Protein AF-A0A938B9A2-F1 (afdb_monomer)

Radius of gyration: 26.51 Å; Cα contacts (8 Å, |Δi|>4): 257; chains: 1; bounding box: 59×49×62 Å

Structure (mmCIF, N/CA/C/O backbone):
data_AF-A0A938B9A2-F1
#
_entry.id   AF-A0A938B9A2-F1
#
loop_
_atom_site.group_PDB
_atom_site.id
_atom_site.type_symbol
_atom_site.label_atom_id
_atom_site.label_alt_id
_atom_site.label_comp_id
_atom_site.label_asym_id
_atom_site.label_entity_id
_atom_site.label_seq_id
_atom_site.pdbx_PDB_ins_code
_atom_site.Cartn_x
_atom_site.Cartn_y
_atom_site.Cartn_z
_atom_site.occupancy
_atom_site.B_iso_or_equiv
_atom_site.auth_seq_id
_atom_site.auth_comp_id
_atom_site.auth_asym_id
_atom_site.auth_atom_id
_atom_site.pdbx_PDB_model_num
ATOM 1 N N . MET A 1 1 ? -30.102 -33.883 18.659 1.00 43.34 1 MET A N 1
ATOM 2 C CA . MET A 1 1 ? -29.239 -32.690 18.797 1.00 43.34 1 MET A CA 1
ATOM 3 C C . MET A 1 1 ? -29.342 -32.207 20.237 1.00 43.34 1 MET A C 1
ATOM 5 O O . MET A 1 1 ? -30.458 -32.109 20.727 1.00 43.34 1 MET A O 1
ATOM 9 N N . ARG A 1 2 ? -28.218 -32.009 20.939 1.00 40.06 2 ARG A N 1
ATOM 10 C CA . ARG A 1 2 ? -28.198 -31.439 22.299 1.00 40.06 2 ARG A CA 1
ATOM 11 C C . ARG A 1 2 ? -28.197 -29.917 22.163 1.00 40.06 2 ARG A C 1
ATOM 13 O O . ARG A 1 2 ? -27.251 -29.370 21.611 1.00 40.06 2 ARG A O 1
ATOM 20 N N . THR A 1 3 ? -29.246 -29.256 22.633 1.00 48.12 3 THR A N 1
ATOM 21 C CA . THR A 1 3 ? -29.267 -27.803 22.825 1.00 48.12 3 THR A CA 1
ATOM 22 C C . THR A 1 3 ? -28.379 -27.464 24.017 1.00 48.12 3 THR A C 1
ATOM 24 O O . THR A 1 3 ? -28.698 -27.831 25.147 1.00 48.12 3 THR A O 1
ATOM 27 N N . VAL A 1 4 ? -27.244 -26.814 23.762 1.00 62.69 4 VAL A N 1
ATOM 28 C CA . VAL A 1 4 ? -26.439 -26.181 24.811 1.00 62.69 4 VAL A CA 1
ATOM 29 C C . VAL A 1 4 ? -27.129 -24.862 25.139 1.00 62.69 4 VAL A C 1
ATOM 31 O O . VAL A 1 4 ? -27.206 -23.980 24.287 1.00 62.69 4 VAL A O 1
ATOM 34 N N . TYR A 1 5 ? -27.691 -24.756 26.342 1.00 59.94 5 TYR A N 1
ATOM 35 C CA . TYR A 1 5 ? -28.157 -23.479 26.872 1.00 59.94 5 TYR A CA 1
ATOM 36 C C . TYR A 1 5 ? -26.921 -22.664 27.240 1.00 59.94 5 TYR A C 1
ATOM 38 O O . TYR A 1 5 ? -26.253 -22.962 28.226 1.00 59.94 5 TYR A O 1
ATOM 46 N N . ILE A 1 6 ? -26.593 -21.682 26.405 1.00 65.25 6 ILE A N 1
ATOM 47 C CA . ILE A 1 6 ? -25.642 -20.633 26.758 1.00 65.25 6 ILE A CA 1
ATOM 48 C C . ILE A 1 6 ? -26.438 -19.670 27.639 1.00 65.25 6 ILE A C 1
ATOM 50 O O . ILE A 1 6 ? -27.474 -19.160 27.201 1.00 65.25 6 ILE A O 1
ATOM 54 N N . GLU A 1 7 ? -26.025 -19.493 28.895 1.00 62.66 7 GLU A N 1
ATOM 55 C CA . GLU A 1 7 ? -26.585 -18.438 29.743 1.00 62.66 7 GLU A CA 1
ATOM 56 C C . GLU A 1 7 ? -26.504 -17.108 28.980 1.00 62.66 7 GLU A C 1
ATOM 58 O O . GLU A 1 7 ? -25.525 -16.890 28.259 1.00 62.66 7 GLU A O 1
ATOM 63 N N . PRO A 1 8 ? -27.530 -16.240 29.050 1.00 61.41 8 PRO A N 1
ATOM 64 C CA . PRO A 1 8 ? -27.481 -14.962 28.359 1.00 61.41 8 PRO A CA 1
ATOM 65 C C . PRO A 1 8 ? -26.207 -14.237 28.788 1.00 61.41 8 PRO A C 1
ATOM 67 O O . PRO A 1 8 ? -26.033 -13.949 29.972 1.00 61.41 8 PRO A O 1
ATOM 70 N N . LEU A 1 9 ? -25.311 -13.998 27.825 1.00 61.78 9 LEU A N 1
ATOM 71 C CA . LEU A 1 9 ? -24.068 -13.283 28.081 1.00 61.78 9 LEU A CA 1
ATOM 72 C C . LEU A 1 9 ? -24.427 -11.968 28.787 1.00 61.78 9 LEU A C 1
ATOM 74 O O . LEU A 1 9 ? -25.364 -11.295 28.337 1.00 61.78 9 LEU A O 1
ATOM 78 N N . PRO A 1 10 ? -23.743 -11.607 29.885 1.00 66.56 10 PRO A N 1
ATOM 79 C CA . PRO A 1 10 ? -24.001 -10.369 30.603 1.00 66.56 10 PRO A CA 1
ATOM 80 C C . PRO A 1 10 ? -23.510 -9.183 29.763 1.00 66.56 10 PRO A C 1
ATOM 82 O O . PRO A 1 10 ? -22.469 -8.593 30.022 1.00 66.56 10 PRO A O 1
ATOM 85 N N . ILE A 1 11 ? -24.256 -8.844 28.714 1.00 69.81 11 ILE A N 1
ATOM 86 C CA . ILE A 1 11 ? -24.005 -7.672 27.884 1.00 69.81 11 ILE A CA 1
ATOM 87 C C . ILE A 1 11 ? -24.652 -6.491 28.600 1.00 69.81 11 ILE A C 1
ATOM 89 O O . ILE A 1 11 ? -25.883 -6.414 28.704 1.00 69.81 11 ILE A O 1
ATOM 93 N N . ARG A 1 12 ? -23.823 -5.575 29.111 1.00 76.62 12 ARG A N 1
ATOM 94 C CA . ARG A 1 12 ? -24.289 -4.309 29.683 1.00 76.62 12 ARG A CA 1
ATOM 95 C C . ARG A 1 12 ? -25.144 -3.582 28.643 1.00 76.62 12 ARG A C 1
ATOM 97 O O . ARG A 1 12 ? -24.719 -3.374 27.510 1.00 76.62 12 ARG A O 1
ATOM 104 N N . ARG A 1 13 ? -26.367 -3.207 29.025 1.00 81.31 13 ARG A N 1
ATOM 105 C CA . ARG A 1 13 ? -27.224 -2.369 28.181 1.00 81.31 13 ARG A CA 1
ATOM 106 C C . ARG A 1 13 ? -26.853 -0.910 28.394 1.00 81.31 13 ARG A C 1
ATOM 108 O O . ARG A 1 13 ? -26.841 -0.463 29.535 1.00 81.31 13 ARG A O 1
ATOM 115 N N . ILE A 1 14 ? -26.600 -0.207 27.297 1.00 82.75 14 ILE A N 1
ATOM 116 C CA . ILE A 1 14 ? -26.397 1.241 27.294 1.00 82.75 14 ILE A CA 1
ATOM 117 C C . ILE A 1 14 ? -27.735 1.913 27.618 1.00 82.75 14 ILE A C 1
ATOM 119 O O . ILE A 1 14 ? -28.755 1.636 26.976 1.00 82.75 14 ILE A O 1
ATOM 123 N N . ASP A 1 15 ? -27.736 2.782 28.620 1.00 86.62 15 ASP A N 1
ATOM 124 C CA . ASP A 1 15 ? -28.877 3.581 29.034 1.00 86.62 15 ASP A CA 1
ATOM 125 C C . ASP A 1 15 ? -28.833 4.965 28.376 1.00 86.62 15 ASP A C 1
ATOM 127 O O . ASP A 1 15 ? -28.211 5.904 28.865 1.00 86.62 15 ASP A O 1
ATOM 131 N N . PHE A 1 16 ? -29.573 5.127 27.279 1.00 87.19 16 PHE A N 1
ATOM 132 C CA . PHE A 1 16 ? -29.694 6.411 26.579 1.00 87.19 16 PHE A CA 1
ATOM 133 C C . PHE A 1 16 ? -30.436 7.497 27.374 1.00 87.19 16 PHE A C 1
ATOM 135 O O . PHE A 1 16 ? -30.466 8.655 26.946 1.00 87.19 16 PHE A O 1
ATOM 142 N N . THR A 1 17 ? -31.068 7.148 28.501 1.00 92.12 17 THR A N 1
ATOM 143 C CA . THR A 1 17 ? -31.655 8.133 29.419 1.00 92.12 17 THR A CA 1
ATOM 144 C C . THR A 1 17 ? -30.612 8.718 30.370 1.00 92.12 17 THR A C 1
ATOM 146 O O . THR A 1 17 ? -30.800 9.835 30.856 1.00 92.12 17 THR A O 1
ATOM 149 N N . ASN A 1 18 ? -29.483 8.025 30.565 1.00 90.06 18 ASN A N 1
ATOM 150 C CA . ASN A 1 18 ? -28.320 8.558 31.254 1.00 90.06 18 ASN A CA 1
ATOM 151 C C . ASN A 1 18 ? -27.564 9.524 30.317 1.00 90.06 18 ASN A C 1
ATOM 153 O O . ASN A 1 18 ? -27.038 9.101 29.284 1.00 90.06 18 ASN A O 1
ATOM 157 N N . PRO A 1 19 ? -27.466 10.824 30.659 1.00 89.94 19 PRO A N 1
ATOM 158 C CA . PRO A 1 19 ? -26.812 11.808 29.799 1.00 89.94 19 PRO A CA 1
ATOM 159 C C . PRO A 1 19 ? -25.322 11.519 29.569 1.00 89.94 19 PRO A C 1
ATOM 161 O O . PRO A 1 19 ? -24.804 11.885 28.517 1.00 89.94 19 PRO A O 1
ATOM 164 N N . VAL A 1 20 ? -24.641 10.849 30.508 1.00 87.44 20 VAL A N 1
ATOM 165 C CA . VAL A 1 20 ? -23.218 10.495 30.374 1.00 87.44 20 VAL A CA 1
ATOM 166 C C . VAL A 1 20 ? -23.032 9.409 29.317 1.00 87.44 20 VAL A C 1
ATOM 168 O O . VAL A 1 20 ? -22.250 9.587 28.388 1.00 87.44 20 VAL A O 1
ATOM 171 N N . GLU A 1 21 ? -23.793 8.316 29.412 1.00 88.25 21 GLU A N 1
ATOM 172 C CA . GLU A 1 21 ? -23.712 7.210 28.448 1.00 88.25 21 GLU A CA 1
ATOM 173 C C . GLU A 1 21 ? -24.171 7.639 27.055 1.00 88.25 21 GLU A C 1
ATOM 175 O O . GLU A 1 21 ? -23.574 7.251 26.051 1.00 88.25 21 GLU A O 1
ATOM 180 N N . LYS A 1 22 ? -25.188 8.506 26.985 1.00 90.56 22 LYS A N 1
ATOM 181 C CA . LYS A 1 22 ? -25.612 9.107 25.724 1.00 90.56 22 LYS A CA 1
ATOM 182 C C . LYS A 1 22 ? -24.497 9.945 25.087 1.00 90.56 22 LYS A C 1
ATOM 184 O O . LYS A 1 22 ? -24.250 9.792 23.899 1.00 90.56 22 LYS A O 1
ATOM 189 N N . SER A 1 23 ? -23.808 10.787 25.862 1.00 90.19 23 SER A N 1
ATOM 190 C CA . SER A 1 23 ? -22.689 11.594 25.349 1.00 90.19 23 SER A CA 1
ATOM 191 C C . SER A 1 23 ? -21.555 10.718 24.817 1.00 90.19 23 SER A C 1
ATOM 193 O O . SER A 1 23 ? -21.058 10.956 23.722 1.00 90.19 23 SER A O 1
ATOM 195 N N . GLN A 1 24 ? -21.185 9.667 25.554 1.00 88.50 24 GLN A N 1
ATOM 196 C CA . GLN A 1 24 ? -20.157 8.711 25.128 1.00 88.50 24 GLN A CA 1
ATOM 197 C C . GLN A 1 24 ? -20.542 7.996 23.828 1.00 88.50 24 GLN A C 1
ATOM 199 O O . GLN A 1 24 ? -19.710 7.821 22.940 1.00 88.50 24 GLN A O 1
ATOM 204 N N . HIS A 1 25 ? -21.811 7.606 23.696 1.00 90.12 25 HIS A N 1
ATOM 205 C CA . HIS A 1 25 ? -22.327 7.030 22.461 1.00 90.12 25 HIS A CA 1
ATOM 206 C C . HIS A 1 25 ? -22.281 8.028 21.294 1.00 90.12 25 HIS A C 1
ATOM 208 O O . HIS A 1 25 ? -21.858 7.666 20.198 1.00 90.12 25 HIS A O 1
ATOM 214 N N . ASP A 1 26 ? -22.707 9.274 21.508 1.00 91.31 26 ASP A N 1
ATOM 215 C CA . ASP A 1 26 ? -22.711 10.306 20.466 1.00 91.31 26 ASP A CA 1
ATOM 216 C C . ASP A 1 26 ? -21.277 10.619 19.985 1.00 91.31 26 ASP A C 1
ATOM 218 O O . ASP A 1 26 ? -21.046 10.783 18.785 1.00 91.31 26 ASP A O 1
ATOM 222 N N . GLU A 1 27 ? -20.290 10.610 20.888 1.00 92.94 27 GLU A N 1
ATOM 223 C CA . GLU A 1 27 ? -18.863 10.703 20.542 1.00 92.94 27 GLU A CA 1
ATOM 224 C C . GLU A 1 27 ? -18.375 9.504 19.717 1.00 92.94 27 GLU A C 1
ATOM 226 O O . GLU A 1 27 ? -17.683 9.687 18.715 1.00 92.94 27 GLU A O 1
ATOM 231 N N . LEU A 1 28 ? -18.747 8.279 20.105 1.00 93.44 28 LEU A N 1
ATOM 232 C CA . LEU A 1 28 ? -18.420 7.068 19.345 1.00 93.44 28 LEU A CA 1
ATOM 233 C C . LEU A 1 28 ? -19.016 7.107 17.934 1.00 93.44 28 LEU A C 1
ATOM 235 O O . LEU A 1 28 ? -18.330 6.763 16.973 1.00 93.44 28 LEU A O 1
ATOM 239 N N . ALA A 1 29 ? -20.262 7.565 17.792 1.00 93.69 29 ALA A N 1
ATOM 240 C CA . ALA A 1 29 ? -20.903 7.731 16.492 1.00 93.69 29 ALA A CA 1
ATOM 241 C C . ALA A 1 29 ? -20.142 8.739 15.612 1.00 93.69 29 ALA A C 1
ATOM 243 O O . ALA A 1 29 ? -19.879 8.460 14.444 1.00 93.69 29 ALA A O 1
ATOM 244 N N . ALA A 1 30 ? -19.706 9.867 16.184 1.00 95.25 30 ALA A N 1
ATOM 245 C CA . ALA A 1 30 ? -18.906 10.858 15.466 1.00 95.25 30 ALA A CA 1
ATOM 246 C C . ALA A 1 30 ? -17.531 10.314 15.029 1.00 95.25 30 ALA A C 1
ATOM 248 O O . ALA A 1 30 ? -17.065 10.612 13.926 1.00 95.25 30 ALA A O 1
ATOM 249 N N . LEU A 1 31 ? -16.878 9.496 15.862 1.00 94.94 31 LEU A N 1
ATOM 250 C CA . LEU A 1 31 ? -15.619 8.835 15.503 1.00 94.94 31 LEU A CA 1
ATOM 251 C C . LEU A 1 31 ? -15.815 7.778 14.412 1.00 94.94 31 LEU A C 1
ATOM 253 O O . LEU A 1 31 ? -14.993 7.696 13.500 1.00 94.94 31 LEU A O 1
ATOM 257 N N . ALA A 1 32 ? -16.909 7.017 14.456 1.00 93.75 32 ALA A N 1
ATOM 258 C CA . ALA A 1 32 ? -17.253 6.060 13.408 1.00 93.75 32 ALA A CA 1
ATOM 259 C C . ALA A 1 32 ? -17.500 6.761 12.060 1.00 93.75 32 ALA A C 1
ATOM 261 O O . ALA A 1 32 ? -17.004 6.310 11.025 1.00 93.75 32 ALA A O 1
ATOM 262 N N . ASP A 1 33 ? -18.187 7.908 12.066 1.00 95.38 33 ASP A N 1
ATOM 263 C CA . ASP A 1 33 ? -18.363 8.742 10.871 1.00 95.38 33 ASP A CA 1
ATOM 264 C C . ASP A 1 33 ? -17.019 9.266 10.339 1.00 95.38 33 ASP A C 1
ATOM 266 O O . ASP A 1 33 ? -16.766 9.224 9.129 1.00 95.38 33 ASP A O 1
ATOM 270 N N . LYS A 1 34 ? -16.125 9.710 11.235 1.00 94.75 34 LYS A N 1
ATOM 271 C CA . LYS A 1 34 ? -14.762 10.129 10.877 1.00 94.75 34 LYS A CA 1
ATOM 272 C C . LYS A 1 34 ? -13.987 8.983 10.223 1.00 94.75 34 LYS A C 1
ATOM 274 O O . LYS A 1 34 ? -13.437 9.169 9.140 1.00 94.75 34 LYS A O 1
ATOM 279 N N . MET A 1 35 ? -13.975 7.803 10.838 1.00 93.50 35 MET A N 1
ATOM 280 C CA . MET A 1 35 ? -13.310 6.613 10.303 1.00 93.50 35 MET A CA 1
ATOM 281 C C . MET A 1 35 ? -13.863 6.239 8.923 1.00 93.50 35 MET A C 1
ATOM 283 O O . MET A 1 35 ? -13.094 5.982 7.999 1.00 93.50 35 MET A O 1
ATOM 287 N N . LEU A 1 36 ? -15.188 6.273 8.741 1.00 93.56 36 LEU A N 1
ATOM 288 C CA . LEU A 1 36 ? -15.811 6.014 7.445 1.00 93.56 36 LEU A CA 1
ATOM 289 C C . LEU A 1 36 ? -15.357 7.024 6.385 1.00 93.56 36 LEU A C 1
ATOM 291 O O . LEU A 1 36 ? -15.147 6.655 5.229 1.00 93.56 36 LEU A O 1
ATOM 295 N N . HIS A 1 37 ? -15.215 8.296 6.757 1.00 92.75 37 HIS A N 1
ATOM 296 C CA . HIS A 1 37 ? -14.712 9.323 5.854 1.00 92.75 37 HIS A CA 1
ATOM 297 C C . HIS A 1 37 ? -13.238 9.098 5.485 1.00 92.75 37 HIS A C 1
ATOM 299 O O . HIS A 1 37 ? -12.904 9.144 4.301 1.00 92.75 37 HIS A O 1
ATOM 305 N N . LEU A 1 38 ? -12.379 8.790 6.462 1.00 91.94 38 LEU A N 1
ATOM 306 C CA . LEU A 1 38 ? -10.960 8.497 6.232 1.00 91.94 38 LEU A CA 1
ATOM 307 C C . LEU A 1 38 ? -10.769 7.259 5.346 1.00 91.94 38 LEU A C 1
ATOM 309 O O . LEU A 1 38 ? -10.045 7.326 4.357 1.00 91.94 38 LEU A O 1
ATOM 313 N N . ASN A 1 39 ? -11.494 6.172 5.625 1.00 89.19 39 ASN A N 1
ATOM 314 C CA . ASN A 1 39 ? -11.461 4.952 4.813 1.00 89.19 39 ASN A CA 1
ATOM 315 C C . ASN A 1 39 ? -11.932 5.205 3.379 1.00 89.19 39 ASN A C 1
ATOM 317 O O . ASN A 1 39 ? -11.350 4.687 2.430 1.00 89.19 39 ASN A O 1
ATOM 321 N N . LYS A 1 40 ? -12.963 6.038 3.189 1.00 88.88 40 LYS A N 1
ATOM 322 C CA . LYS A 1 40 ? -13.398 6.435 1.842 1.00 88.88 40 LYS A CA 1
ATOM 323 C C . LYS A 1 40 ? -12.322 7.222 1.104 1.00 88.88 40 LYS A C 1
ATOM 325 O O . LYS A 1 40 ? -12.154 6.983 -0.085 1.00 88.88 40 LYS A O 1
ATOM 330 N N . ARG A 1 41 ? -11.621 8.145 1.768 1.00 87.69 41 ARG A N 1
ATOM 331 C CA . ARG A 1 41 ? -10.517 8.898 1.150 1.00 87.69 41 ARG A CA 1
ATOM 332 C C . ARG A 1 41 ? -9.370 7.968 0.763 1.00 87.69 41 ARG A C 1
ATOM 334 O O . ARG A 1 41 ? -8.947 7.983 -0.387 1.00 87.69 41 ARG A O 1
ATOM 341 N N . LEU A 1 42 ? -8.951 7.086 1.673 1.00 86.44 42 LEU A N 1
ATOM 342 C CA . LEU A 1 42 ? -7.897 6.107 1.404 1.00 86.44 42 LEU A CA 1
ATOM 343 C C . LEU A 1 42 ? -8.245 5.217 0.197 1.00 86.44 42 LEU A C 1
ATOM 345 O O . LEU A 1 42 ? -7.485 5.179 -0.769 1.00 86.44 42 LEU A O 1
ATOM 349 N N . HIS A 1 43 ? -9.419 4.577 0.210 1.00 79.19 43 HIS A N 1
ATOM 350 C CA . HIS A 1 43 ? -9.823 3.621 -0.828 1.00 79.19 43 HIS A CA 1
ATOM 351 C C . HIS A 1 43 ? -10.224 4.260 -2.166 1.00 79.19 43 HIS A C 1
ATOM 353 O O . HIS A 1 43 ? -10.005 3.659 -3.217 1.00 79.19 43 HIS A O 1
ATOM 359 N N . ASN A 1 44 ? -10.844 5.445 -2.164 1.00 77.12 44 ASN A N 1
ATOM 360 C CA . ASN A 1 44 ? -11.339 6.055 -3.404 1.00 77.12 44 ASN A CA 1
ATOM 361 C C . ASN A 1 44 ? -10.323 6.991 -4.061 1.00 77.12 44 ASN A C 1
ATOM 363 O O . ASN A 1 44 ? -10.261 7.024 -5.285 1.00 77.12 44 ASN A O 1
ATOM 367 N N . GLU A 1 45 ? -9.574 7.772 -3.280 1.00 69.06 45 GLU A N 1
ATOM 368 C CA . GLU A 1 45 ? -8.729 8.846 -3.822 1.00 69.06 45 GLU A CA 1
ATOM 369 C C . GLU A 1 45 ? -7.288 8.377 -4.014 1.00 69.06 45 GLU A C 1
ATOM 371 O O . GLU A 1 45 ? -6.680 8.671 -5.039 1.00 69.06 45 GLU A O 1
ATOM 376 N N . LEU A 1 46 ? -6.746 7.610 -3.064 1.00 65.06 46 LEU A N 1
ATOM 377 C CA . LEU A 1 46 ? -5.315 7.313 -3.054 1.00 65.06 46 LEU A CA 1
ATOM 378 C C . LEU A 1 46 ? -4.993 5.884 -3.490 1.00 65.06 46 LEU A C 1
ATOM 380 O O . LEU A 1 46 ? -4.058 5.687 -4.264 1.00 65.06 46 LEU A O 1
ATOM 384 N N . GLU A 1 47 ? -5.730 4.868 -3.037 1.00 66.56 47 GLU A N 1
ATOM 385 C CA . GLU A 1 47 ? -5.464 3.477 -3.439 1.00 66.56 47 GLU A CA 1
ATOM 386 C C . GLU A 1 47 ? -5.689 3.226 -4.930 1.00 66.56 47 GLU A C 1
ATOM 388 O O . GLU A 1 47 ? -5.012 2.380 -5.512 1.00 66.56 47 GLU A O 1
ATOM 393 N N . GLN A 1 48 ? -6.593 3.977 -5.565 1.00 66.06 48 GLN A N 1
ATOM 394 C CA . GLN A 1 48 ? -6.836 3.829 -7.000 1.00 66.06 48 GLN A CA 1
ATOM 395 C C . GLN A 1 48 ? -5.734 4.443 -7.852 1.00 66.06 48 GLN A C 1
ATOM 397 O O . GLN A 1 48 ? -5.546 3.996 -8.982 1.00 66.06 48 GLN A O 1
ATOM 402 N N . MET A 1 49 ? -5.021 5.439 -7.318 1.00 74.88 49 MET A N 1
ATOM 403 C CA . MET A 1 49 ? -3.984 6.146 -8.048 1.00 74.88 49 MET A CA 1
ATOM 404 C C . MET A 1 49 ? -2.705 5.309 -8.052 1.00 74.88 49 MET A C 1
ATOM 406 O O . MET A 1 49 ? -2.062 5.101 -7.017 1.00 74.88 49 MET A O 1
ATOM 410 N N . THR A 1 50 ? -2.358 4.786 -9.226 1.00 86.56 50 THR A N 1
ATOM 411 C CA . THR A 1 50 ? -1.159 3.968 -9.440 1.00 86.56 50 THR A CA 1
ATOM 412 C C . THR A 1 50 ? -0.029 4.806 -10.021 1.00 86.56 50 THR A C 1
ATOM 414 O O . THR A 1 50 ? -0.261 5.787 -10.731 1.00 86.56 50 THR A O 1
ATOM 417 N N . PHE A 1 51 ? 1.215 4.387 -9.785 1.00 89.94 51 PHE A N 1
ATOM 418 C CA . PHE A 1 51 ? 2.377 5.037 -10.389 1.00 89.94 51 PHE A CA 1
ATOM 419 C C . PHE A 1 51 ? 2.272 5.100 -11.924 1.00 89.94 51 PHE A C 1
ATOM 421 O O . PHE A 1 51 ? 2.661 6.090 -12.543 1.00 89.94 51 PHE A O 1
ATOM 428 N N . LEU A 1 52 ? 1.681 4.070 -12.540 1.00 88.81 52 LEU A N 1
ATOM 429 C CA . LEU A 1 52 ? 1.441 4.013 -13.982 1.00 88.81 52 LEU A CA 1
ATOM 430 C C . LEU A 1 52 ? 0.466 5.091 -14.458 1.00 88.81 52 LEU A C 1
ATOM 432 O O . LEU A 1 52 ? 0.761 5.763 -15.441 1.00 88.81 52 LEU A O 1
ATOM 436 N N . GLN A 1 53 ? -0.637 5.311 -13.738 1.00 89.69 53 GLN A N 1
ATOM 437 C CA . GLN A 1 53 ? -1.591 6.373 -14.067 1.00 89.69 53 GLN A CA 1
ATOM 438 C C . GLN A 1 53 ? -0.955 7.762 -13.976 1.00 89.69 53 GLN A C 1
ATOM 440 O O . GLN A 1 53 ? -1.190 8.590 -14.849 1.00 89.69 53 GLN A O 1
ATOM 445 N N . ILE A 1 54 ? -0.095 8.007 -12.980 1.00 91.69 54 ILE A N 1
ATOM 446 C CA . ILE A 1 54 ? 0.656 9.272 -12.887 1.00 91.69 54 ILE A CA 1
ATOM 447 C C . ILE A 1 54 ? 1.542 9.459 -14.118 1.00 91.69 54 ILE A C 1
ATOM 449 O O . ILE A 1 54 ? 1.595 10.548 -14.689 1.00 91.69 54 ILE A O 1
ATOM 453 N N . CYS A 1 55 ? 2.227 8.397 -14.547 1.00 92.94 55 CYS A N 1
ATOM 454 C CA . CYS A 1 55 ? 3.022 8.439 -15.768 1.00 92.94 55 CYS A CA 1
ATOM 455 C C . CYS A 1 55 ? 2.145 8.715 -16.999 1.00 92.94 55 CYS A C 1
ATOM 457 O O . CYS A 1 55 ? 2.534 9.520 -17.840 1.00 92.94 55 CYS A O 1
ATOM 459 N N . ASP A 1 56 ? 0.969 8.087 -17.088 1.00 92.44 56 ASP A N 1
ATOM 460 C CA . ASP A 1 56 ? 0.017 8.255 -18.192 1.00 92.44 56 ASP A CA 1
ATOM 461 C C . ASP A 1 56 ? -0.570 9.660 -18.293 1.00 92.44 56 ASP A C 1
ATOM 463 O O . ASP A 1 56 ? -0.764 10.164 -19.400 1.00 92.44 56 ASP A O 1
ATOM 467 N N . GLU A 1 57 ? -0.824 10.309 -17.158 1.00 93.12 57 GLU A N 1
ATOM 468 C CA . GLU A 1 57 ? -1.267 11.703 -17.117 1.00 93.12 57 GLU A CA 1
ATOM 469 C C . GLU A 1 57 ? -0.213 12.670 -17.664 1.00 93.12 57 GLU A C 1
ATOM 471 O O . GLU A 1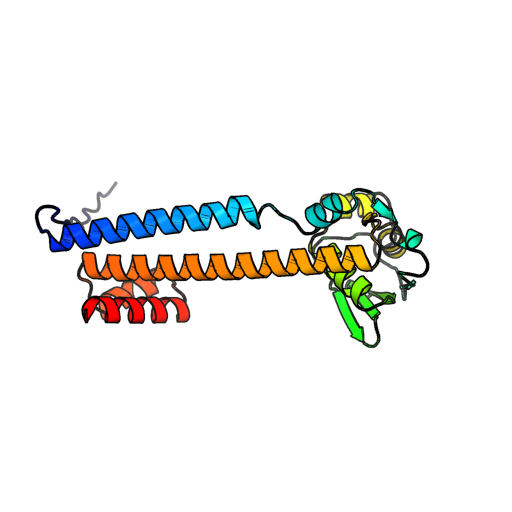 57 ? -0.567 13.699 -18.242 1.00 93.12 57 GLU A O 1
ATOM 476 N N . ILE A 1 58 ? 1.072 12.355 -17.478 1.00 93.44 58 ILE A N 1
ATOM 477 C CA . ILE A 1 58 ? 2.181 13.172 -17.979 1.00 93.44 58 ILE A CA 1
ATOM 478 C C . ILE A 1 58 ? 2.427 12.868 -19.459 1.00 93.44 58 ILE A C 1
ATOM 480 O O . ILE A 1 58 ? 2.404 13.772 -20.294 1.00 93.44 58 ILE A O 1
ATOM 484 N N . ASN A 1 59 ? 2.625 11.593 -19.800 1.00 92.12 59 ASN A N 1
ATOM 485 C CA . ASN A 1 59 ? 2.721 11.137 -21.178 1.00 92.12 59 ASN A CA 1
ATOM 486 C C . ASN A 1 59 ? 2.197 9.694 -21.314 1.00 92.12 59 ASN A C 1
ATOM 488 O O . ASN A 1 59 ? 2.855 8.750 -20.864 1.00 92.12 59 ASN A O 1
ATOM 492 N N . PRO A 1 60 ? 1.069 9.481 -22.015 1.00 92.12 60 PRO A N 1
ATOM 493 C CA . PRO A 1 60 ? 0.497 8.148 -22.192 1.00 92.12 60 PRO A CA 1
ATOM 494 C C . PRO A 1 60 ? 1.289 7.287 -23.184 1.00 92.12 60 PRO A C 1
ATOM 496 O O . PRO A 1 60 ? 1.060 6.081 -23.293 1.00 92.12 60 PRO A O 1
ATOM 499 N N . ASN A 1 61 ? 2.224 7.873 -23.938 1.00 92.00 61 ASN A N 1
ATOM 500 C CA . ASN A 1 61 ? 3.000 7.117 -24.908 1.00 92.00 61 ASN A CA 1
ATOM 501 C C . ASN A 1 61 ? 3.940 6.135 -24.207 1.00 92.00 61 ASN A C 1
ATOM 503 O O . ASN A 1 61 ? 4.601 6.444 -23.213 1.00 92.00 61 ASN A O 1
ATOM 507 N N . ARG A 1 62 ? 4.016 4.930 -24.769 1.00 91.25 62 ARG A N 1
ATOM 508 C CA . ARG A 1 62 ? 4.952 3.891 -24.351 1.00 91.25 62 ARG A CA 1
ATOM 509 C C . ARG A 1 62 ? 5.950 3.641 -25.459 1.00 91.25 62 ARG A C 1
ATOM 511 O O . ARG A 1 62 ? 5.581 3.559 -26.630 1.00 91.25 62 ARG A O 1
ATOM 518 N N . LEU A 1 63 ? 7.200 3.437 -25.075 1.00 91.12 63 LEU A N 1
ATOM 519 C CA . LEU A 1 63 ? 8.213 2.916 -25.974 1.00 91.12 63 LEU A CA 1
ATOM 520 C C . LEU A 1 63 ? 8.962 1.748 -25.336 1.00 91.12 63 LEU A C 1
ATOM 522 O O . LEU A 1 63 ? 9.017 1.636 -24.114 1.00 91.12 63 LEU A O 1
ATOM 526 N N . PRO A 1 64 ? 9.581 0.882 -26.150 1.00 89.31 64 PRO A N 1
ATOM 527 C CA . PRO A 1 64 ? 10.556 -0.077 -25.657 1.00 89.31 64 PRO A CA 1
ATOM 528 C C . PRO A 1 64 ? 11.671 0.623 -24.873 1.00 89.31 64 PRO A C 1
ATOM 530 O O . PRO A 1 64 ? 12.209 1.619 -25.357 1.00 89.31 64 PRO A O 1
ATOM 533 N N . LEU A 1 65 ? 12.108 0.055 -23.747 1.00 85.88 65 LEU A N 1
ATOM 534 C CA . LEU A 1 65 ? 13.225 0.586 -22.951 1.00 85.88 65 LEU A CA 1
ATOM 535 C C . LEU A 1 65 ? 14.486 0.842 -23.798 1.00 85.88 65 LEU A C 1
ATOM 537 O O . LEU A 1 65 ? 15.145 1.867 -23.650 1.00 85.88 65 LEU A O 1
ATOM 541 N N . LYS A 1 66 ? 14.785 -0.034 -24.769 1.00 83.56 66 LYS A N 1
ATOM 542 C CA . LYS A 1 66 ? 15.891 0.162 -25.731 1.00 83.56 66 LYS A CA 1
ATOM 543 C C . LYS A 1 66 ? 15.773 1.448 -26.564 1.00 83.56 66 LYS A C 1
ATOM 545 O O . LYS A 1 66 ? 16.777 1.942 -27.066 1.00 83.56 66 LYS A O 1
ATOM 550 N N . GLY A 1 67 ? 14.557 1.950 -26.769 1.00 82.69 67 GLY A N 1
ATOM 551 C CA . GLY A 1 67 ? 14.279 3.169 -27.520 1.00 82.69 67 GLY A CA 1
ATOM 552 C C . GLY A 1 67 ? 14.525 4.442 -26.710 1.00 82.69 67 GLY A C 1
ATOM 553 O O . GLY A 1 67 ? 14.570 5.518 -27.294 1.00 82.69 67 GLY A O 1
ATOM 554 N N . MET A 1 68 ? 14.761 4.339 -25.396 1.00 81.81 68 MET A N 1
ATOM 555 C CA . MET A 1 68 ? 15.152 5.490 -24.577 1.00 81.81 68 MET A CA 1
ATOM 556 C C . MET A 1 68 ? 16.609 5.926 -24.805 1.00 81.81 68 MET A C 1
ATOM 558 O O . MET A 1 68 ? 17.030 6.949 -24.261 1.00 81.81 68 MET A O 1
ATOM 562 N N . GLY A 1 69 ? 17.350 5.202 -25.654 1.00 73.75 69 GLY A N 1
ATOM 563 C CA . GLY A 1 69 ? 18.665 5.592 -26.152 1.00 73.75 69 GLY A CA 1
ATOM 564 C C . GLY A 1 69 ? 19.710 5.691 -25.044 1.00 73.75 69 GLY A C 1
ATOM 565 O O . GLY A 1 69 ? 19.785 4.828 -24.173 1.00 73.75 69 GLY A O 1
ATOM 566 N N . ASP A 1 70 ? 20.506 6.761 -25.072 1.00 69.88 70 ASP A N 1
ATOM 567 C CA . ASP A 1 70 ? 21.582 7.006 -24.103 1.00 69.88 70 ASP A CA 1
ATOM 568 C C . ASP A 1 70 ? 21.098 7.232 -22.661 1.00 69.88 70 ASP A C 1
ATOM 570 O O . ASP A 1 70 ? 21.922 7.177 -21.750 1.00 69.88 70 ASP A O 1
ATOM 574 N N . ARG A 1 71 ? 19.788 7.446 -22.438 1.00 73.25 71 ARG A N 1
ATOM 575 C CA . ARG A 1 71 ? 19.208 7.603 -21.090 1.00 73.25 71 ARG A CA 1
ATOM 576 C C . ARG A 1 71 ? 19.308 6.319 -20.266 1.00 73.25 71 ARG A C 1
ATOM 578 O O . ARG A 1 71 ? 19.575 6.383 -19.076 1.00 73.25 71 ARG A O 1
ATOM 585 N N . PHE A 1 72 ? 19.135 5.160 -20.906 1.00 73.62 72 PHE A N 1
ATOM 586 C CA . PHE A 1 72 ? 19.235 3.855 -20.252 1.00 73.62 72 PHE A CA 1
ATOM 587 C C . PHE A 1 72 ? 20.222 2.967 -21.004 1.00 73.62 72 PHE A C 1
ATOM 589 O O . PHE A 1 72 ? 19.906 2.360 -22.030 1.00 73.62 72 PHE A O 1
ATOM 596 N N . ARG A 1 73 ? 21.433 2.837 -20.463 1.00 71.69 73 ARG A N 1
ATOM 597 C CA . ARG A 1 73 ? 22.437 1.904 -20.973 1.00 71.69 73 ARG A CA 1
ATOM 598 C C . ARG A 1 73 ? 22.237 0.535 -20.346 1.00 71.69 73 ARG A C 1
ATOM 600 O O . ARG A 1 73 ? 22.630 0.270 -19.217 1.00 71.69 73 ARG A O 1
ATOM 607 N N . ILE A 1 74 ? 21.624 -0.358 -21.112 1.00 71.44 74 ILE A N 1
ATOM 608 C CA . ILE A 1 74 ? 21.350 -1.729 -20.680 1.00 71.44 74 ILE A CA 1
ATOM 609 C C . ILE A 1 74 ? 22.563 -2.615 -21.002 1.00 71.44 74 ILE A C 1
ATOM 611 O O . ILE A 1 74 ? 22.848 -2.882 -22.175 1.00 71.44 74 ILE A O 1
ATOM 615 N N . ALA A 1 75 ? 23.239 -3.113 -19.969 1.00 67.81 75 ALA A N 1
ATOM 616 C CA . ALA A 1 75 ? 24.296 -4.115 -20.052 1.00 67.81 75 ALA A CA 1
ATOM 617 C C . ALA A 1 75 ? 23.789 -5.463 -19.511 1.00 67.81 75 ALA A C 1
ATOM 619 O O . ALA A 1 75 ? 23.283 -5.565 -18.396 1.00 67.81 75 ALA A O 1
ATOM 620 N N . ILE A 1 76 ? 23.903 -6.530 -20.304 1.00 65.31 76 ILE A N 1
ATOM 621 C CA . ILE A 1 76 ? 23.330 -7.840 -19.959 1.00 65.31 76 ILE A CA 1
ATOM 622 C C . ILE A 1 76 ? 24.453 -8.850 -19.817 1.00 65.31 76 ILE A C 1
ATOM 624 O O . ILE A 1 76 ? 25.231 -9.054 -20.747 1.00 65.31 76 ILE A O 1
ATOM 628 N N . THR A 1 77 ? 24.534 -9.464 -18.638 1.00 57.91 77 THR A N 1
ATOM 629 C CA . THR A 1 77 ? 25.705 -10.254 -18.241 1.00 57.91 77 THR A CA 1
ATOM 630 C C . THR A 1 77 ? 25.570 -11.763 -18.516 1.00 57.91 77 THR A C 1
ATOM 632 O O . THR A 1 77 ? 26.591 -12.416 -18.686 1.00 57.91 77 THR A O 1
ATOM 635 N N . ASP A 1 78 ? 24.355 -12.326 -18.624 1.00 54.62 78 ASP A N 1
ATOM 636 C CA . ASP A 1 78 ? 24.039 -13.684 -19.152 1.00 54.62 78 ASP A CA 1
ATOM 637 C C . ASP A 1 78 ? 22.505 -13.761 -19.455 1.00 54.62 78 ASP A C 1
ATOM 639 O O . ASP A 1 78 ? 21.799 -12.799 -19.182 1.00 54.62 78 ASP A O 1
ATOM 643 N N . SER A 1 79 ? 21.920 -14.804 -20.063 1.00 52.66 79 SER A N 1
ATOM 644 C CA . SER A 1 79 ? 20.460 -14.830 -20.373 1.00 52.66 79 SER A CA 1
ATOM 645 C C . SER A 1 79 ? 19.865 -16.224 -20.648 1.00 52.66 79 SER A C 1
ATOM 647 O O . SER A 1 79 ? 19.546 -16.575 -21.785 1.00 52.66 79 SER A O 1
ATOM 649 N N . LYS A 1 80 ? 19.655 -17.055 -19.610 1.00 51.53 80 LYS A N 1
ATOM 650 C CA . LYS A 1 80 ? 19.234 -18.468 -19.801 1.00 51.53 80 LYS A CA 1
ATOM 651 C C . LYS A 1 80 ? 17.836 -18.895 -19.300 1.00 51.53 80 LYS A C 1
ATOM 653 O O . LYS A 1 80 ? 17.559 -20.095 -19.325 1.00 51.53 80 LYS A O 1
ATOM 658 N N . ARG A 1 81 ? 16.894 -17.993 -18.959 1.00 50.62 81 ARG A N 1
ATOM 659 C CA . ARG A 1 81 ? 15.462 -18.355 -18.749 1.00 50.62 81 ARG A CA 1
ATOM 660 C C . ARG A 1 81 ? 14.425 -17.420 -19.393 1.00 50.62 81 ARG A C 1
ATOM 662 O O . ARG A 1 81 ? 14.728 -16.301 -19.796 1.00 50.62 81 ARG A O 1
ATOM 669 N N . LYS A 1 82 ? 13.210 -17.988 -19.535 1.00 48.06 82 LYS A N 1
ATOM 670 C CA . LYS A 1 82 ? 12.145 -17.660 -20.505 1.00 48.06 82 LYS A CA 1
ATOM 671 C C . LYS A 1 82 ? 10.880 -16.986 -19.940 1.00 48.06 82 LYS A C 1
ATOM 673 O O . LYS A 1 82 ? 9.970 -16.749 -20.725 1.00 48.06 82 LYS A O 1
ATOM 678 N N . LYS A 1 83 ? 10.762 -16.647 -18.644 1.00 46.91 83 LYS A N 1
ATOM 679 C CA . LYS A 1 83 ? 9.544 -16.020 -18.052 1.00 46.91 83 LYS A CA 1
ATOM 680 C C . LYS A 1 83 ? 9.900 -14.872 -17.078 1.00 46.91 83 LYS A C 1
ATOM 682 O O . LYS A 1 83 ? 10.975 -14.903 -16.508 1.00 46.91 83 LYS A O 1
ATOM 687 N N . LEU A 1 84 ? 9.039 -13.865 -16.974 1.00 50.94 84 LEU A N 1
ATOM 688 C CA . LEU A 1 84 ? 9.144 -12.561 -16.311 1.00 50.94 84 LEU A CA 1
ATOM 689 C C . LEU A 1 84 ? 7.891 -12.464 -15.440 1.00 50.94 84 LEU A C 1
ATOM 691 O O . LEU A 1 84 ? 6.811 -12.183 -15.939 1.00 50.94 84 LEU A O 1
ATOM 695 N N . THR A 1 85 ? 7.975 -12.850 -14.179 1.00 49.94 85 THR A N 1
ATOM 696 C CA . THR A 1 85 ? 6.818 -12.839 -13.270 1.00 49.94 85 THR A CA 1
ATOM 697 C C . THR A 1 85 ? 6.983 -11.714 -12.258 1.00 49.94 85 THR A C 1
ATOM 699 O O . THR A 1 85 ? 8.114 -11.379 -11.917 1.00 49.94 85 THR A O 1
ATOM 702 N N . SER A 1 86 ? 5.875 -11.155 -11.765 1.00 45.66 86 SER A N 1
ATOM 703 C CA . SER A 1 86 ? 5.844 -9.996 -10.851 1.00 45.66 86 SER A CA 1
ATOM 704 C C . SER A 1 86 ? 6.701 -10.152 -9.585 1.00 45.66 86 SER A C 1
ATOM 706 O O . SER A 1 86 ? 7.149 -9.164 -9.026 1.00 45.66 86 SER A O 1
ATOM 708 N N . GLN A 1 87 ? 6.998 -11.384 -9.166 1.00 43.66 87 GLN A N 1
ATOM 709 C CA . GLN A 1 87 ? 7.857 -11.697 -8.016 1.00 43.66 87 GLN A CA 1
ATOM 710 C C . GLN A 1 87 ? 9.374 -11.760 -8.314 1.00 43.66 87 GLN A C 1
ATOM 712 O O . GLN A 1 87 ? 10.139 -12.048 -7.403 1.00 43.66 87 GLN A O 1
ATOM 717 N N . VAL A 1 88 ? 9.833 -11.552 -9.557 1.00 44.31 88 VAL A N 1
ATOM 718 C CA . VAL A 1 88 ? 11.215 -11.899 -9.987 1.00 44.31 88 VAL A CA 1
ATOM 719 C C . VAL A 1 88 ? 12.080 -10.692 -10.363 1.00 44.31 88 VAL A C 1
ATOM 721 O O . VAL A 1 88 ? 13.255 -10.858 -10.655 1.00 44.31 88 VAL A O 1
ATOM 724 N N . ILE A 1 89 ? 11.573 -9.460 -10.330 1.00 56.38 89 ILE A N 1
ATOM 725 C CA . ILE A 1 89 ? 12.436 -8.292 -10.559 1.00 56.38 89 ILE A CA 1
ATOM 726 C C . ILE A 1 89 ? 12.883 -7.743 -9.206 1.00 56.38 89 ILE A C 1
ATOM 728 O O . ILE A 1 89 ? 12.480 -6.661 -8.793 1.00 56.38 89 ILE A O 1
ATOM 732 N N . GLU A 1 90 ? 13.714 -8.506 -8.493 1.00 55.81 90 GLU A N 1
ATOM 733 C CA . GLU A 1 90 ? 14.476 -7.929 -7.387 1.00 55.81 90 GLU A CA 1
ATOM 734 C C . GLU A 1 90 ? 15.409 -6.873 -7.985 1.00 55.81 90 GLU A C 1
ATOM 736 O O . GLU A 1 90 ? 16.417 -7.191 -8.627 1.00 55.81 90 GLU A O 1
ATOM 741 N N . THR A 1 91 ? 15.031 -5.609 -7.818 1.00 65.44 91 THR A N 1
ATOM 742 C CA . THR A 1 91 ? 15.890 -4.471 -8.111 1.00 65.44 91 THR A CA 1
ATOM 743 C C . THR A 1 91 ? 16.8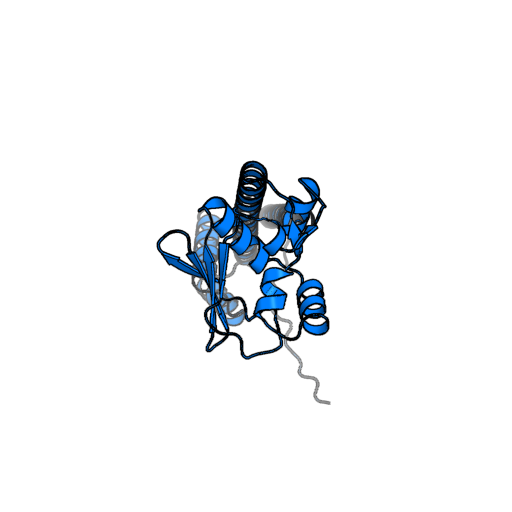07 -4.236 -6.923 1.00 65.44 91 THR A C 1
ATOM 745 O O . THR A 1 91 ? 16.325 -4.022 -5.809 1.00 65.44 91 THR A O 1
ATOM 748 N N . PHE A 1 92 ? 18.113 -4.238 -7.143 1.00 65.81 92 PHE A N 1
ATOM 749 C CA . PHE A 1 92 ? 19.089 -3.896 -6.114 1.00 65.81 92 PHE A CA 1
ATOM 750 C C . PHE A 1 92 ? 20.131 -2.943 -6.693 1.00 65.81 92 PHE A C 1
ATOM 752 O O . PHE A 1 92 ? 20.503 -3.042 -7.863 1.00 65.81 92 PHE A O 1
ATOM 759 N N . GLU A 1 93 ? 20.578 -1.995 -5.880 1.00 64.31 93 GLU A N 1
ATOM 760 C CA . GLU A 1 93 ? 21.595 -1.027 -6.282 1.00 64.31 93 GLU A CA 1
ATOM 761 C C . GLU A 1 93 ? 22.977 -1.668 -6.168 1.00 64.31 93 GLU A C 1
ATOM 763 O O . GLU A 1 93 ? 23.347 -2.214 -5.127 1.00 64.31 93 GLU A O 1
ATOM 768 N N . LEU A 1 94 ? 23.736 -1.631 -7.264 1.00 60.03 94 LEU A N 1
ATOM 769 C CA . LEU A 1 94 ? 25.107 -2.151 -7.317 1.00 60.03 94 LEU A CA 1
ATOM 770 C C . LEU A 1 94 ? 26.158 -1.081 -6.953 1.00 60.03 94 LEU A C 1
ATOM 772 O O . LEU A 1 94 ? 27.328 -1.425 -6.792 1.00 60.03 94 LEU A O 1
ATOM 776 N N . GLY A 1 95 ? 25.737 0.181 -6.785 1.00 60.09 95 GLY A N 1
ATOM 777 C CA . GLY A 1 95 ? 26.600 1.367 -6.701 1.00 60.09 95 GLY A CA 1
ATOM 778 C C . GLY A 1 95 ? 26.758 2.068 -8.061 1.00 60.09 95 GLY A C 1
ATOM 779 O O . GLY A 1 95 ? 26.414 1.498 -9.092 1.00 60.09 95 GLY A O 1
ATOM 780 N N . ASP A 1 96 ? 27.239 3.317 -8.063 1.00 61.12 96 ASP A N 1
ATOM 781 C CA . ASP A 1 96 ? 27.626 4.089 -9.265 1.00 61.12 96 ASP A CA 1
ATOM 782 C C . ASP A 1 96 ? 26.552 4.253 -10.368 1.00 61.12 96 ASP A C 1
ATOM 784 O O . ASP A 1 96 ? 26.867 4.302 -11.559 1.00 61.12 96 ASP A O 1
ATOM 788 N N . GLY A 1 97 ? 25.272 4.365 -9.994 1.00 66.00 97 GLY A N 1
ATOM 789 C CA . GLY A 1 97 ? 24.194 4.543 -10.974 1.00 66.00 97 GLY A CA 1
ATOM 790 C C . GLY A 1 97 ? 23.890 3.271 -11.778 1.00 66.00 97 GLY A C 1
ATOM 791 O O . GLY A 1 97 ? 23.521 3.336 -12.952 1.00 66.00 97 GLY A O 1
ATOM 792 N N . GLU A 1 98 ? 24.048 2.100 -11.156 1.00 72.88 98 GLU A N 1
ATOM 793 C CA . GLU A 1 98 ? 23.652 0.815 -11.730 1.00 72.88 98 GLU A CA 1
ATOM 794 C C . GLU A 1 98 ? 22.468 0.191 -10.977 1.00 72.88 98 GLU A C 1
ATOM 796 O O . GLU A 1 98 ? 22.528 -0.075 -9.772 1.00 72.88 98 GLU A O 1
ATOM 801 N N . LEU A 1 99 ? 21.411 -0.128 -11.726 1.00 72.94 99 LEU A N 1
ATOM 802 C CA . LEU A 1 99 ? 20.291 -0.943 -11.271 1.00 72.94 99 LEU A CA 1
ATOM 803 C C . LEU A 1 99 ? 20.506 -2.398 -11.689 1.00 72.94 99 LEU A C 1
ATOM 805 O O . LEU A 1 99 ? 20.561 -2.720 -12.880 1.00 72.94 99 LEU A O 1
ATOM 809 N N . GLY A 1 100 ? 20.612 -3.287 -10.707 1.00 69.94 100 GLY A N 1
ATOM 810 C CA . GLY A 1 100 ? 20.661 -4.725 -10.915 1.00 69.94 100 GLY A CA 1
ATOM 811 C C . GLY A 1 100 ? 19.260 -5.308 -10.944 1.00 69.94 100 GLY A C 1
ATOM 812 O O . GLY A 1 100 ? 18.490 -5.077 -10.022 1.00 69.94 100 GLY A O 1
ATOM 813 N N . LEU A 1 101 ? 18.943 -6.096 -11.968 1.00 71.50 101 LEU A N 1
ATOM 814 C CA . LEU A 1 101 ? 17.743 -6.931 -12.007 1.00 71.50 101 LEU A CA 1
ATOM 815 C C . LEU A 1 101 ? 18.178 -8.376 -11.767 1.00 71.50 101 LEU A C 1
ATOM 817 O O . LEU A 1 101 ? 18.895 -8.942 -12.604 1.00 71.50 101 LEU A O 1
ATOM 821 N N . LYS A 1 102 ? 17.809 -8.948 -10.614 1.00 57.88 102 LYS A N 1
ATOM 822 C CA . LYS A 1 102 ? 18.190 -10.315 -10.236 1.00 57.88 102 LYS A CA 1
ATOM 823 C C . LYS A 1 102 ? 17.088 -11.315 -10.550 1.00 57.88 102 LYS A C 1
ATOM 825 O O . LYS A 1 102 ? 15.996 -11.205 -10.020 1.00 57.88 102 LYS A O 1
ATOM 830 N N . ASP A 1 103 ? 17.440 -12.360 -11.287 1.00 54.00 103 ASP A N 1
ATOM 831 C CA . ASP A 1 103 ? 16.677 -13.610 -11.349 1.00 54.00 103 ASP A CA 1
ATOM 832 C C . ASP A 1 103 ? 17.640 -14.757 -11.034 1.00 54.00 103 ASP A C 1
ATOM 834 O O . ASP A 1 103 ? 18.470 -15.057 -11.884 1.00 54.00 103 ASP A O 1
ATOM 838 N N . ASP A 1 104 ? 17.582 -15.315 -9.814 1.00 42.25 104 ASP A N 1
ATOM 839 C CA . ASP A 1 104 ? 18.252 -16.497 -9.208 1.00 42.25 104 ASP A CA 1
ATOM 840 C C . ASP A 1 104 ? 19.731 -16.822 -9.582 1.00 42.25 104 ASP A C 1
ATOM 842 O O . ASP A 1 104 ? 20.546 -17.133 -8.714 1.00 42.25 104 ASP A O 1
ATOM 846 N N . LYS A 1 105 ? 20.138 -16.741 -10.857 1.00 49.69 105 LYS A N 1
ATOM 847 C CA . LYS A 1 105 ? 21.518 -16.878 -11.369 1.00 49.69 105 LYS A CA 1
ATOM 848 C C . LYS A 1 105 ? 21.930 -15.826 -12.417 1.00 49.69 105 LYS A C 1
ATOM 850 O O . LYS A 1 105 ? 22.990 -15.977 -13.022 1.00 49.69 105 LYS A O 1
ATOM 855 N N . LEU A 1 106 ? 21.133 -14.779 -12.643 1.00 54.53 106 LEU A N 1
ATOM 856 C CA . LEU A 1 106 ? 21.383 -13.742 -13.641 1.00 54.53 106 LEU A CA 1
ATOM 857 C C . LEU A 1 106 ? 21.180 -12.323 -13.096 1.00 54.53 106 LEU A C 1
ATOM 859 O O . LEU A 1 106 ? 20.176 -12.028 -12.460 1.00 54.53 106 LEU A O 1
ATOM 863 N N . THR A 1 107 ? 22.118 -11.440 -13.430 1.00 62.31 107 THR A N 1
ATOM 864 C CA . THR A 1 107 ? 22.063 -9.998 -13.196 1.00 62.31 107 THR A CA 1
ATOM 865 C C . THR A 1 107 ? 22.039 -9.275 -14.545 1.00 62.31 107 THR A C 1
ATOM 867 O O . THR A 1 107 ? 23.049 -9.269 -15.257 1.00 62.31 107 THR A O 1
ATOM 870 N N . ALA A 1 108 ? 20.908 -8.683 -14.928 1.00 69.12 108 ALA A N 1
ATOM 871 C CA . ALA A 1 108 ? 20.925 -7.606 -15.921 1.00 69.12 108 ALA A CA 1
ATOM 872 C C . ALA A 1 108 ? 21.291 -6.307 -15.197 1.00 69.12 108 ALA A C 1
ATOM 874 O O . ALA A 1 108 ? 20.862 -6.103 -14.064 1.00 69.12 108 ALA A O 1
ATOM 875 N N . ARG A 1 109 ? 22.107 -5.462 -15.823 1.00 73.06 109 ARG A N 1
ATOM 876 C CA . ARG A 1 109 ? 22.520 -4.176 -15.265 1.00 73.06 109 ARG A CA 1
ATOM 877 C C . ARG A 1 109 ? 22.020 -3.065 -16.158 1.00 73.06 109 ARG A C 1
ATOM 879 O O . ARG A 1 109 ? 22.213 -3.092 -17.372 1.00 73.06 109 ARG A O 1
ATOM 886 N N . ILE A 1 110 ? 21.360 -2.094 -15.560 1.00 77.50 110 ILE A N 1
ATOM 887 C CA . ILE A 1 110 ? 20.895 -0.909 -16.260 1.00 77.50 110 ILE A CA 1
ATOM 888 C C . ILE A 1 110 ? 21.648 0.258 -15.655 1.00 77.50 110 ILE A C 1
ATOM 890 O O . ILE A 1 110 ? 21.491 0.550 -14.475 1.00 77.50 110 ILE A O 1
ATOM 894 N N . GLN A 1 111 ? 22.492 0.880 -16.465 1.00 80.75 111 GLN A N 1
ATOM 895 C CA . GLN A 1 111 ? 23.193 2.094 -16.102 1.00 80.75 111 GLN A CA 1
ATOM 896 C C . GLN A 1 111 ? 22.395 3.291 -16.610 1.00 80.75 111 GLN A C 1
ATOM 898 O O . GLN A 1 111 ? 22.076 3.374 -17.799 1.00 80.75 111 GLN A O 1
ATOM 903 N N . ALA A 1 112 ? 22.076 4.209 -15.712 1.00 80.94 112 ALA A N 1
ATOM 904 C CA . ALA A 1 112 ? 21.393 5.455 -16.027 1.00 80.94 112 ALA A CA 1
ATOM 905 C C . ALA A 1 112 ? 21.761 6.514 -14.979 1.00 80.94 112 ALA A C 1
ATOM 907 O O . ALA A 1 112 ? 22.540 6.249 -14.062 1.00 80.94 112 ALA A O 1
ATOM 908 N N . ASP A 1 113 ? 21.238 7.727 -15.123 1.00 83.06 113 ASP A N 1
ATOM 909 C CA . ASP A 1 113 ? 21.293 8.706 -14.042 1.00 83.06 113 ASP A CA 1
ATOM 910 C C . ASP A 1 113 ? 20.409 8.281 -12.853 1.00 83.06 113 ASP A C 1
ATOM 912 O O . ASP A 1 113 ? 19.526 7.429 -12.969 1.00 83.06 113 ASP A O 1
ATOM 916 N N . GLU A 1 114 ? 20.648 8.888 -11.693 1.00 84.62 114 GLU A N 1
ATOM 917 C CA . GLU A 1 114 ? 19.958 8.567 -10.438 1.00 84.62 114 GLU A CA 1
ATOM 918 C C . GLU A 1 114 ? 18.428 8.701 -10.539 1.00 84.62 114 GLU A C 1
ATOM 920 O O . GLU A 1 114 ? 17.691 7.861 -10.011 1.00 84.62 114 GLU A O 1
ATOM 925 N N . THR A 1 115 ? 17.941 9.709 -11.273 1.00 86.94 115 THR A N 1
ATOM 926 C CA . THR A 1 115 ? 16.499 9.946 -11.448 1.00 86.94 115 THR A CA 1
ATOM 927 C C . THR A 1 115 ? 15.887 8.842 -12.299 1.00 86.94 115 THR A C 1
ATOM 929 O O . THR A 1 115 ? 14.875 8.251 -11.924 1.00 86.94 115 THR A O 1
ATOM 932 N N . ALA A 1 116 ? 16.528 8.513 -13.419 1.00 86.75 116 ALA A N 1
ATOM 933 C CA . ALA A 1 116 ? 16.100 7.443 -14.310 1.00 86.75 116 ALA A CA 1
ATOM 934 C C . ALA A 1 116 ? 16.099 6.062 -13.625 1.00 86.75 116 ALA A C 1
ATOM 936 O O . ALA A 1 116 ? 15.180 5.269 -13.842 1.00 86.75 116 ALA A O 1
ATOM 937 N N . ILE A 1 117 ? 17.080 5.771 -12.763 1.00 85.19 117 ILE A N 1
ATOM 938 C CA . ILE A 1 117 ? 17.115 4.529 -11.969 1.00 85.19 117 ILE A CA 1
ATOM 939 C C . ILE A 1 117 ? 15.958 4.474 -10.983 1.00 85.19 117 ILE A C 1
ATOM 941 O O . ILE A 1 117 ? 15.251 3.466 -10.929 1.00 85.19 117 ILE A O 1
ATOM 945 N N . SER A 1 118 ? 15.765 5.551 -10.222 1.00 87.81 118 SER A N 1
ATOM 946 C CA . SER A 1 118 ? 14.689 5.653 -9.235 1.00 87.81 118 SER A CA 1
ATOM 947 C C . SER A 1 118 ? 13.327 5.484 -9.904 1.00 87.81 118 SER A C 1
ATOM 949 O O . SER A 1 118 ? 12.492 4.707 -9.442 1.00 87.81 118 SER A O 1
ATOM 951 N N . PHE A 1 119 ? 13.148 6.123 -11.062 1.00 90.81 119 PHE A N 1
ATOM 952 C CA . PHE A 1 119 ? 11.959 5.985 -11.891 1.00 90.81 119 PHE A CA 1
ATOM 953 C C . PHE A 1 119 ? 11.747 4.542 -12.345 1.00 90.81 119 PHE A C 1
ATOM 955 O O . PHE A 1 119 ? 10.666 3.989 -12.159 1.00 90.81 119 PHE A O 1
ATOM 962 N N . LEU A 1 120 ? 12.771 3.905 -12.918 1.00 87.06 120 LEU A N 1
ATOM 963 C CA . LEU A 1 120 ? 12.647 2.541 -13.421 1.00 87.06 120 LEU A CA 1
ATOM 964 C C . LEU A 1 120 ? 12.361 1.547 -12.291 1.00 87.06 120 LEU A C 1
ATOM 966 O O . LEU A 1 120 ? 11.581 0.617 -12.476 1.00 87.06 120 LEU A O 1
ATOM 970 N N . ARG A 1 121 ? 12.944 1.757 -11.111 1.00 85.56 121 ARG A N 1
ATOM 971 C CA . ARG A 1 121 ? 12.653 0.968 -9.913 1.00 85.56 121 ARG A CA 1
ATOM 972 C C . ARG A 1 121 ? 11.187 1.101 -9.498 1.00 85.56 121 ARG A C 1
ATOM 974 O O . ARG A 1 121 ? 10.523 0.080 -9.327 1.00 85.56 121 ARG A O 1
ATOM 981 N N . ALA A 1 122 ? 10.675 2.328 -9.394 1.00 88.31 122 ALA A N 1
ATOM 982 C CA . ALA A 1 122 ? 9.270 2.582 -9.077 1.00 88.31 122 ALA A CA 1
ATOM 983 C C . ALA A 1 122 ? 8.329 1.990 -10.140 1.00 88.31 122 ALA A C 1
ATOM 985 O O . ALA A 1 122 ? 7.338 1.341 -9.803 1.00 88.31 122 ALA A O 1
ATOM 986 N N . TYR A 1 123 ? 8.681 2.131 -11.420 1.00 88.94 123 TYR A N 1
ATOM 987 C CA . TYR A 1 123 ? 7.939 1.567 -12.543 1.00 88.94 123 TYR A CA 1
ATOM 988 C C . TYR A 1 123 ? 7.846 0.042 -12.467 1.00 88.94 123 TYR A C 1
ATOM 990 O O . TYR A 1 123 ? 6.762 -0.525 -12.559 1.00 88.94 123 TYR A O 1
ATOM 998 N N . LEU A 1 124 ? 8.981 -0.630 -12.267 1.00 84.50 124 LEU A N 1
ATOM 999 C CA . LEU A 1 124 ? 9.052 -2.089 -12.189 1.00 84.50 124 LEU A CA 1
ATOM 1000 C C . LEU A 1 124 ? 8.320 -2.649 -10.966 1.00 84.50 124 LEU A C 1
ATOM 1002 O O . LEU A 1 124 ? 7.786 -3.751 -11.049 1.00 84.50 124 LEU A O 1
ATOM 1006 N N . ALA A 1 125 ? 8.260 -1.900 -9.863 1.00 84.50 125 ALA A N 1
ATOM 1007 C CA . ALA A 1 125 ? 7.484 -2.281 -8.685 1.00 84.50 125 ALA A CA 1
ATOM 1008 C C . ALA A 1 125 ? 5.963 -2.242 -8.929 1.00 84.50 125 ALA A C 1
ATOM 1010 O O . ALA A 1 125 ? 5.225 -2.990 -8.292 1.00 84.50 125 ALA A O 1
ATOM 1011 N N . HIS A 1 126 ? 5.501 -1.408 -9.867 1.00 86.50 126 HIS A N 1
ATOM 1012 C CA . HIS A 1 126 ? 4.079 -1.168 -10.140 1.00 86.50 126 HIS A CA 1
ATOM 1013 C C . HIS A 1 126 ? 3.610 -1.673 -11.506 1.00 86.50 126 HIS A C 1
ATOM 1015 O O . HIS A 1 126 ? 2.467 -1.432 -11.891 1.00 86.50 126 HIS A O 1
ATOM 1021 N N . ILE A 1 127 ? 4.474 -2.353 -12.259 1.00 85.12 127 ILE A N 1
ATOM 1022 C CA . ILE A 1 127 ? 4.126 -2.850 -13.586 1.00 85.12 127 ILE A CA 1
ATOM 1023 C C . ILE A 1 127 ? 3.021 -3.912 -13.505 1.00 85.12 127 ILE A C 1
ATOM 1025 O O . ILE A 1 127 ? 3.050 -4.820 -12.672 1.00 85.12 127 ILE A O 1
ATOM 1029 N N . GLU A 1 128 ? 2.049 -3.821 -14.409 1.00 84.56 128 GLU A N 1
ATOM 1030 C CA . GLU A 1 128 ? 0.920 -4.745 -14.444 1.00 84.56 128 GLU A CA 1
ATOM 1031 C C . GLU A 1 128 ? 1.350 -6.168 -14.817 1.00 84.56 128 GLU A C 1
ATOM 1033 O O . GLU A 1 128 ? 2.150 -6.391 -15.733 1.00 84.56 128 GLU A O 1
ATOM 1038 N N . ALA A 1 129 ? 0.744 -7.159 -14.158 1.00 81.19 129 ALA A N 1
ATOM 1039 C CA . ALA A 1 129 ? 0.989 -8.569 -14.451 1.00 81.19 129 ALA A CA 1
ATOM 1040 C C . ALA A 1 129 ? 0.685 -8.925 -15.919 1.00 81.19 129 ALA A C 1
ATOM 1042 O O . ALA A 1 129 ? 1.429 -9.698 -16.520 1.00 81.19 129 ALA A O 1
ATOM 1043 N N . GLU A 1 130 ? -0.341 -8.314 -16.521 1.00 84.94 130 GLU A N 1
ATOM 1044 C CA . GLU A 1 130 ? -0.703 -8.511 -17.932 1.00 84.94 130 GLU A CA 1
ATOM 1045 C C . GLU A 1 130 ? 0.403 -8.045 -18.891 1.00 84.94 130 GLU A C 1
ATOM 1047 O O . GLU A 1 130 ? 0.727 -8.733 -19.865 1.00 84.94 130 GLU A O 1
ATOM 1052 N N . THR A 1 131 ? 1.055 -6.921 -18.579 1.00 83.94 131 THR A N 1
ATOM 1053 C CA . THR A 1 131 ? 2.208 -6.430 -19.348 1.00 83.94 131 THR A CA 1
ATOM 1054 C C . THR A 1 131 ? 3.357 -7.439 -19.290 1.00 83.94 131 THR A C 1
ATOM 1056 O O . THR A 1 131 ? 3.966 -7.772 -20.312 1.00 83.94 131 THR A O 1
ATOM 1059 N N . LEU A 1 132 ? 3.633 -7.986 -18.103 1.00 78.88 132 LEU A N 1
ATOM 1060 C CA . LEU A 1 132 ? 4.669 -9.003 -17.923 1.00 78.88 132 LEU A CA 1
ATOM 1061 C C . LEU A 1 132 ? 4.331 -10.312 -18.652 1.00 78.88 132 LEU A C 1
ATOM 1063 O O . LEU A 1 132 ? 5.205 -10.911 -19.283 1.00 78.88 132 LEU A O 1
ATOM 1067 N N . ASP A 1 133 ? 3.075 -10.753 -18.601 1.00 83.19 133 ASP A N 1
ATOM 1068 C CA . ASP A 1 133 ?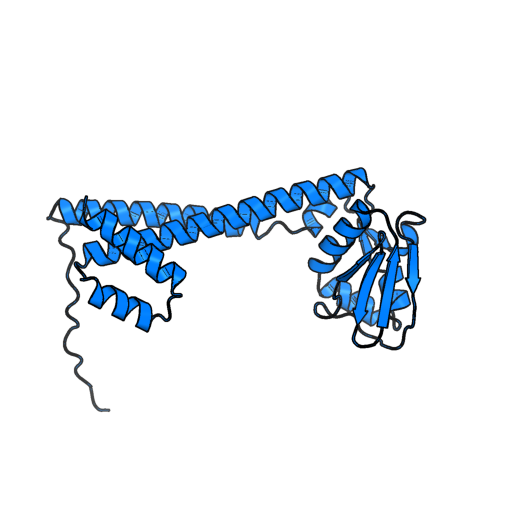 2.606 -11.953 -19.295 1.00 83.19 133 ASP A CA 1
ATOM 1069 C C . ASP A 1 133 ? 2.671 -11.807 -20.818 1.00 83.19 133 ASP A C 1
ATOM 1071 O O . ASP A 1 133 ? 3.092 -12.743 -21.505 1.00 83.19 133 ASP A O 1
ATOM 1075 N N . THR A 1 134 ? 2.380 -10.618 -21.341 1.00 85.06 134 THR A N 1
ATOM 1076 C CA . THR A 1 134 ? 2.545 -10.300 -22.765 1.00 85.06 134 THR A CA 1
ATOM 1077 C C . THR A 1 134 ? 4.015 -10.399 -23.178 1.00 85.06 134 THR A C 1
ATOM 1079 O O . THR A 1 134 ? 4.357 -11.150 -24.093 1.00 85.06 134 THR A O 1
ATOM 1082 N N . LEU A 1 135 ? 4.925 -9.762 -22.430 1.00 82.88 135 LEU A N 1
ATOM 1083 C CA . LEU A 1 135 ? 6.370 -9.865 -22.675 1.00 82.88 135 LEU A CA 1
ATOM 1084 C C . LEU A 1 135 ? 6.879 -11.310 -22.596 1.00 82.88 135 LEU A C 1
ATOM 1086 O O . LEU A 1 135 ? 7.817 -11.688 -23.300 1.00 82.88 135 LEU A O 1
ATOM 1090 N N . ASN A 1 136 ? 6.274 -12.133 -21.740 1.00 78.56 136 ASN A N 1
ATOM 1091 C CA . ASN A 1 136 ? 6.606 -13.549 -21.621 1.00 78.56 136 ASN A CA 1
ATOM 1092 C C . ASN A 1 136 ? 6.207 -14.387 -22.813 1.00 78.56 136 ASN A C 1
ATOM 1094 O O . ASN A 1 136 ? 6.931 -15.327 -23.147 1.00 78.56 136 ASN A O 1
ATOM 1098 N N . ALA A 1 137 ? 5.047 -14.088 -23.381 1.00 84.00 137 ALA A N 1
ATOM 1099 C CA . ALA A 1 137 ? 4.542 -14.775 -24.550 1.00 84.00 137 ALA A CA 1
ATOM 1100 C C . ALA A 1 137 ? 5.326 -14.363 -25.802 1.00 84.00 137 ALA A C 1
ATOM 1102 O O . ALA A 1 137 ? 5.695 -15.223 -26.601 1.00 84.00 137 ALA A O 1
ATOM 1103 N N . GLU A 1 138 ? 5.613 -13.067 -25.947 1.00 84.81 138 GLU A N 1
ATOM 1104 C CA . GLU A 1 138 ? 6.240 -12.513 -27.149 1.00 84.81 138 GLU A CA 1
ATOM 1105 C C . GLU A 1 138 ? 7.749 -12.757 -27.220 1.00 84.81 138 GLU A C 1
ATOM 1107 O O . GLU A 1 138 ? 8.276 -13.072 -28.290 1.00 84.81 138 GLU A O 1
ATOM 1112 N N . TYR A 1 139 ? 8.458 -12.648 -26.093 1.00 80.62 139 TYR A N 1
ATOM 1113 C CA . TYR A 1 139 ? 9.917 -12.707 -26.080 1.00 80.62 139 TYR A CA 1
ATOM 1114 C C . TYR A 1 139 ? 10.421 -13.924 -25.301 1.00 80.62 139 TYR A C 1
ATOM 1116 O O . TYR A 1 139 ? 10.224 -14.029 -24.092 1.00 80.62 139 TYR A O 1
ATOM 1124 N N . PRO A 1 140 ? 11.146 -14.858 -25.937 1.00 71.25 140 PRO A N 1
ATOM 1125 C CA . PRO A 1 140 ? 11.639 -16.045 -25.251 1.00 71.25 140 PRO A CA 1
ATOM 1126 C C . PRO A 1 140 ? 12.842 -15.757 -24.345 1.00 71.25 140 PRO A C 1
ATOM 1128 O O . PRO A 1 140 ? 13.096 -16.533 -23.428 1.00 71.25 140 PRO A O 1
ATOM 1131 N N . LYS A 1 141 ? 13.615 -14.689 -24.580 1.00 73.0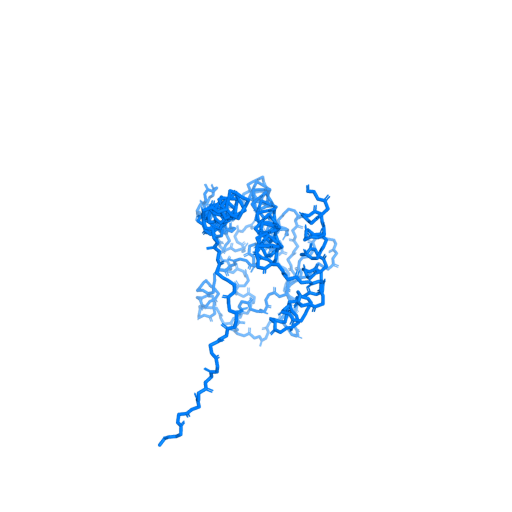6 141 LYS A N 1
ATOM 1132 C CA . LYS A 1 141 ? 14.823 -14.373 -23.797 1.00 73.06 141 LYS A CA 1
ATOM 1133 C C . LYS A 1 141 ? 14.586 -13.203 -22.851 1.00 73.06 141 LYS A C 1
ATOM 1135 O O . LYS A 1 141 ? 13.982 -12.213 -23.248 1.00 73.06 141 LYS A O 1
ATOM 1140 N N . LEU A 1 142 ? 15.138 -13.271 -21.636 1.00 71.62 142 LEU A N 1
ATOM 1141 C CA . LEU A 1 142 ? 15.057 -12.171 -20.666 1.00 71.62 142 LEU A CA 1
ATOM 1142 C C . LEU A 1 142 ? 15.643 -10.860 -21.209 1.00 71.62 142 LEU A C 1
ATOM 1144 O O . LEU A 1 142 ? 15.063 -9.801 -21.009 1.00 71.62 142 LEU A O 1
ATOM 1148 N N . GLU A 1 143 ? 16.751 -10.935 -21.947 1.00 71.94 143 GLU A N 1
ATOM 1149 C CA . GLU A 1 143 ? 17.333 -9.767 -22.613 1.00 71.94 143 GLU A CA 1
ATOM 1150 C C . GLU A 1 143 ? 16.327 -9.057 -23.519 1.00 71.94 143 GLU A C 1
ATOM 1152 O O . GLU A 1 143 ? 16.157 -7.841 -23.445 1.00 71.94 143 GLU A O 1
ATOM 1157 N N . GLU A 1 144 ? 15.656 -9.825 -24.373 1.00 77.06 144 GLU A N 1
ATOM 1158 C CA . GLU A 1 144 ? 14.683 -9.290 -25.318 1.00 77.06 144 GLU A CA 1
ATOM 1159 C C . GLU A 1 144 ? 13.482 -8.706 -24.570 1.00 77.06 144 GLU A C 1
ATOM 1161 O O . GLU A 1 144 ? 12.983 -7.659 -24.967 1.00 77.06 144 GLU A O 1
ATOM 1166 N N . LYS A 1 145 ? 13.083 -9.292 -23.438 1.00 80.94 145 LYS A N 1
ATOM 1167 C CA . LYS A 1 145 ? 12.032 -8.724 -22.582 1.00 80.94 145 LYS A CA 1
ATOM 1168 C C . LYS A 1 145 ? 12.421 -7.394 -21.977 1.00 80.94 145 LYS A C 1
ATOM 1170 O O . LYS A 1 145 ? 11.657 -6.452 -22.089 1.00 80.94 145 LYS A O 1
ATOM 1175 N N . ILE A 1 146 ? 13.603 -7.302 -21.367 1.00 79.44 146 ILE A N 1
ATOM 1176 C CA . ILE A 1 146 ? 14.067 -6.064 -20.729 1.00 79.44 146 ILE A CA 1
ATOM 1177 C C . ILE A 1 146 ? 14.202 -4.963 -21.783 1.00 79.44 146 ILE A C 1
ATOM 1179 O O . ILE A 1 146 ? 13.736 -3.848 -21.582 1.00 79.44 146 ILE A O 1
ATOM 1183 N N . ARG A 1 147 ? 14.777 -5.275 -22.950 1.00 82.44 147 ARG A N 1
ATOM 1184 C CA . ARG A 1 147 ? 14.922 -4.306 -24.047 1.00 82.44 147 ARG A CA 1
ATOM 1185 C C . ARG A 1 147 ? 13.583 -3.845 -24.625 1.00 82.44 147 ARG A C 1
ATOM 1187 O O . ARG A 1 147 ? 13.500 -2.707 -25.083 1.00 82.44 147 ARG A O 1
ATOM 1194 N N . ASN A 1 148 ? 12.581 -4.721 -24.653 1.00 87.06 148 ASN A N 1
ATOM 1195 C CA . ASN A 1 148 ? 11.243 -4.422 -25.164 1.00 87.06 148 ASN A CA 1
ATOM 1196 C C . ASN A 1 148 ? 10.227 -4.098 -24.063 1.00 87.06 148 ASN A C 1
ATOM 1198 O O . ASN A 1 148 ? 9.045 -3.986 -24.368 1.00 87.06 148 ASN A O 1
ATOM 1202 N N . LEU A 1 149 ? 10.675 -3.913 -22.817 1.00 87.81 149 LEU A N 1
ATOM 1203 C CA . LEU A 1 149 ? 9.820 -3.491 -21.717 1.00 87.81 149 LEU A CA 1
ATOM 120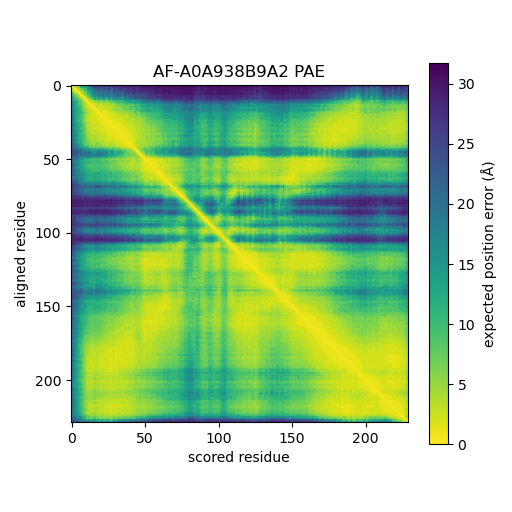4 C C . LEU A 1 149 ? 9.159 -2.168 -22.125 1.00 87.81 149 LEU A C 1
ATOM 1206 O O . LEU A 1 149 ? 9.894 -1.216 -22.416 1.00 87.81 149 LEU A O 1
ATOM 1210 N N . PRO A 1 150 ? 7.820 -2.102 -22.210 1.00 90.31 150 PRO A N 1
ATOM 1211 C CA . PRO A 1 150 ? 7.151 -0.856 -22.512 1.00 90.31 150 PRO A CA 1
ATOM 1212 C C . PRO A 1 150 ? 7.363 0.044 -21.306 1.00 90.31 150 PRO A C 1
ATOM 1214 O O . PRO A 1 150 ? 7.032 -0.345 -20.193 1.00 90.31 150 PRO A O 1
ATOM 1217 N N . VAL A 1 151 ? 7.952 1.210 -21.513 1.00 90.31 151 VAL A N 1
ATOM 1218 C CA . VAL A 1 151 ? 8.164 2.225 -20.483 1.00 90.31 151 VAL A CA 1
ATOM 1219 C C . VAL A 1 151 ? 7.568 3.550 -20.958 1.00 90.31 151 VAL A C 1
ATOM 1221 O O . VAL A 1 151 ? 7.534 3.792 -22.170 1.00 90.31 151 VAL A O 1
ATOM 1224 N N . PRO A 1 152 ? 7.056 4.389 -20.043 1.00 92.06 152 PRO A N 1
ATOM 1225 C CA . PRO A 1 152 ? 6.576 5.729 -20.374 1.00 92.06 152 PRO A CA 1
ATOM 1226 C C . PRO A 1 152 ? 7.639 6.562 -21.103 1.00 92.06 152 PRO A C 1
ATOM 1228 O O . PRO A 1 152 ? 8.802 6.580 -20.691 1.00 92.06 152 PRO A O 1
ATOM 1231 N N . ASP A 1 153 ? 7.250 7.253 -22.181 1.00 92.81 153 ASP A N 1
ATOM 1232 C CA . ASP A 1 153 ? 8.143 8.161 -22.921 1.00 92.81 153 ASP A CA 1
ATOM 1233 C C . ASP A 1 153 ? 8.324 9.493 -22.197 1.00 92.81 153 ASP A C 1
ATOM 1235 O O . ASP A 1 153 ? 7.856 10.540 -22.638 1.00 92.81 153 ASP A O 1
ATOM 1239 N N . LEU A 1 154 ? 8.977 9.441 -21.043 1.00 90.38 154 LEU A N 1
ATOM 1240 C CA . LEU A 1 154 ? 9.195 10.605 -20.198 1.00 90.38 154 LEU A CA 1
ATOM 1241 C C . LEU A 1 154 ? 10.622 11.135 -20.356 1.00 90.38 154 LEU A C 1
ATOM 1243 O O . LEU A 1 154 ? 11.595 10.394 -20.540 1.00 90.38 154 LEU A O 1
ATOM 1247 N N . THR A 1 155 ? 10.755 12.452 -20.293 1.00 91.75 155 THR A N 1
ATOM 1248 C CA . THR A 1 155 ? 12.016 13.157 -20.057 1.00 91.75 155 THR A CA 1
ATOM 1249 C C . THR A 1 155 ? 12.456 13.002 -18.598 1.00 91.75 155 THR A C 1
ATOM 1251 O O . THR A 1 155 ? 11.680 12.582 -17.746 1.00 91.75 155 THR A O 1
ATOM 1254 N N . ILE A 1 156 ? 13.709 13.350 -18.282 1.00 89.69 156 ILE A N 1
ATOM 1255 C CA . ILE A 1 156 ? 14.213 13.290 -16.896 1.00 89.69 156 ILE A CA 1
ATOM 1256 C C . ILE A 1 156 ? 13.414 14.215 -15.965 1.00 89.69 156 ILE A C 1
ATOM 1258 O O . ILE A 1 156 ? 13.137 13.856 -14.824 1.00 89.69 156 ILE A O 1
ATOM 1262 N N . GLU A 1 157 ? 13.002 15.383 -16.460 1.00 91.38 157 GLU A N 1
ATOM 1263 C CA . GLU A 1 157 ? 12.170 16.329 -15.709 1.00 91.38 157 GLU A CA 1
ATOM 1264 C C . GLU A 1 157 ? 10.787 15.737 -15.405 1.00 91.38 157 GLU A C 1
ATOM 1266 O O . GLU A 1 157 ? 10.340 15.751 -14.261 1.00 91.38 157 GLU A O 1
ATOM 1271 N N . GLU A 1 158 ? 10.151 15.121 -16.399 1.00 93.62 158 GLU A N 1
ATOM 1272 C CA . GLU A 1 158 ? 8.861 14.444 -16.235 1.00 93.62 158 GLU A CA 1
ATOM 1273 C C . GLU A 1 158 ? 8.951 13.208 -15.325 1.00 93.62 158 GLU A C 1
ATOM 1275 O O . GLU A 1 158 ? 8.048 12.965 -14.527 1.00 93.62 158 GLU A O 1
ATOM 1280 N N . MET A 1 159 ? 10.049 12.445 -15.386 1.00 93.12 159 MET A N 1
ATOM 1281 C CA . MET A 1 159 ? 10.314 11.349 -14.444 1.00 93.12 159 MET A CA 1
ATOM 1282 C C . MET A 1 159 ? 10.432 11.866 -13.010 1.00 93.12 159 MET A C 1
ATOM 1284 O O . MET A 1 159 ? 9.844 11.286 -12.099 1.00 93.12 159 MET A O 1
ATOM 1288 N N . SER A 1 160 ? 11.167 12.963 -12.808 1.00 93.25 160 SER A N 1
ATOM 1289 C CA . SER A 1 160 ? 11.293 13.611 -11.501 1.00 93.25 160 SER A CA 1
ATOM 1290 C C . SER A 1 160 ? 9.934 14.090 -10.986 1.00 93.25 160 SER A C 1
ATOM 1292 O O . SER A 1 160 ? 9.595 13.842 -9.829 1.00 93.25 160 SER A O 1
ATOM 1294 N N . GLN A 1 161 ? 9.112 14.686 -11.853 1.00 94.56 161 GLN A N 1
ATOM 1295 C CA . GLN A 1 161 ? 7.748 15.084 -11.518 1.00 94.56 161 GLN A CA 1
ATOM 1296 C C . GLN A 1 161 ? 6.874 13.884 -11.123 1.00 94.56 161 GLN A C 1
ATOM 1298 O O . GLN A 1 161 ? 6.149 13.962 -10.131 1.00 94.56 161 GLN A O 1
ATOM 1303 N N . ALA A 1 162 ? 6.944 12.777 -11.869 1.00 94.00 162 ALA A N 1
ATOM 1304 C CA . ALA A 1 162 ? 6.199 11.558 -11.563 1.00 94.00 162 ALA A CA 1
ATOM 1305 C C . ALA A 1 162 ? 6.599 10.977 -10.198 1.00 94.00 162 ALA A C 1
ATOM 1307 O O . ALA A 1 162 ? 5.731 10.654 -9.391 1.00 94.00 162 ALA A O 1
ATOM 1308 N N . LEU A 1 163 ? 7.906 10.897 -9.922 1.00 93.69 163 LEU A N 1
ATOM 1309 C CA . LEU A 1 163 ? 8.445 10.425 -8.645 1.00 93.69 163 LEU A CA 1
ATOM 1310 C C . LEU A 1 163 ? 8.015 11.314 -7.476 1.00 93.69 163 LEU A C 1
ATOM 1312 O O . LEU A 1 163 ? 7.548 10.797 -6.468 1.00 93.69 163 LEU A O 1
ATOM 1316 N N . SER A 1 164 ? 8.112 12.637 -7.625 1.00 94.25 164 SER A N 1
ATOM 1317 C CA . SER A 1 164 ? 7.696 13.586 -6.585 1.00 94.25 164 SER A CA 1
ATOM 1318 C C . SER A 1 164 ? 6.209 13.445 -6.261 1.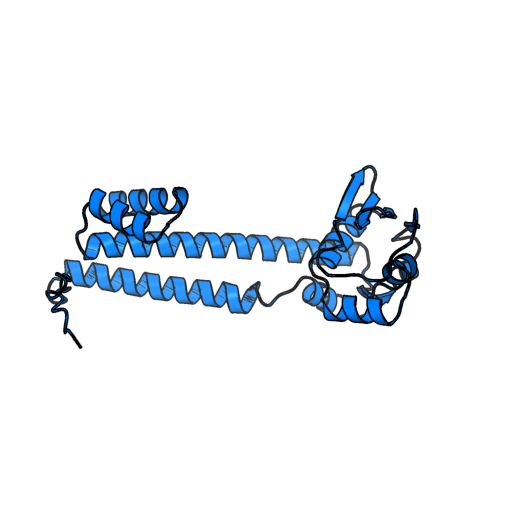00 94.25 164 SER A C 1
ATOM 1320 O O . SER A 1 164 ? 5.836 13.382 -5.094 1.00 94.25 164 SER A O 1
ATOM 1322 N N . ARG A 1 165 ? 5.351 13.352 -7.286 1.00 93.44 165 ARG A N 1
ATOM 1323 C CA . ARG A 1 165 ? 3.907 13.142 -7.094 1.00 93.44 165 ARG A CA 1
ATOM 1324 C C . ARG A 1 165 ? 3.611 11.810 -6.414 1.00 93.44 165 ARG A C 1
ATOM 1326 O O . ARG A 1 165 ? 2.741 11.741 -5.552 1.00 93.44 165 ARG A O 1
ATOM 1333 N N . TRP A 1 166 ? 4.322 10.757 -6.806 1.00 92.69 166 TRP A N 1
ATOM 1334 C CA . TRP A 1 166 ? 4.174 9.442 -6.195 1.00 92.69 166 TRP A CA 1
ATOM 1335 C C . TRP A 1 166 ? 4.553 9.458 -4.714 1.00 92.69 166 TRP A C 1
ATOM 1337 O O . TRP A 1 166 ? 3.794 8.963 -3.888 1.00 92.69 166 TRP A O 1
ATOM 1347 N N . GLU A 1 167 ? 5.673 10.096 -4.372 1.00 91.88 167 GLU A N 1
ATOM 1348 C CA . GLU A 1 167 ? 6.129 10.232 -2.988 1.00 91.88 167 GLU A CA 1
ATOM 1349 C C . GLU A 1 167 ? 5.126 11.019 -2.128 1.00 91.88 167 GLU A C 1
ATOM 1351 O O . GLU A 1 167 ? 4.871 10.657 -0.980 1.00 91.88 167 GLU A O 1
ATOM 1356 N N . GLU A 1 168 ? 4.528 12.085 -2.667 1.00 90.88 168 GLU A N 1
ATOM 1357 C CA . GLU A 1 168 ? 3.467 12.837 -1.984 1.00 90.88 168 GLU A CA 1
ATOM 1358 C C . GLU A 1 168 ? 2.242 11.958 -1.696 1.00 90.88 168 GLU A C 1
ATOM 1360 O O . GLU A 1 168 ? 1.736 11.958 -0.573 1.00 90.88 168 GLU A O 1
ATOM 1365 N N . ILE A 1 169 ? 1.814 11.156 -2.675 1.00 89.25 169 ILE A N 1
ATOM 1366 C CA . ILE A 1 169 ? 0.693 10.220 -2.529 1.00 89.25 169 ILE A CA 1
ATOM 1367 C C . ILE A 1 169 ? 1.012 9.127 -1.505 1.00 89.25 169 ILE A C 1
ATOM 1369 O O . ILE A 1 169 ? 0.166 8.819 -0.667 1.00 89.25 169 ILE A O 1
ATOM 1373 N N . GLU A 1 170 ? 2.210 8.538 -1.537 1.00 89.19 170 GLU A N 1
ATOM 1374 C CA . GLU A 1 170 ? 2.628 7.532 -0.551 1.00 89.19 170 GLU A CA 1
ATOM 1375 C C . GLU A 1 170 ? 2.653 8.112 0.866 1.00 89.19 170 GLU A C 1
ATOM 1377 O O . GLU A 1 170 ? 2.110 7.502 1.789 1.00 89.19 170 GLU A O 1
ATOM 1382 N N . LYS A 1 171 ? 3.183 9.327 1.041 1.00 90.25 171 LYS A N 1
ATOM 1383 C CA . LYS A 1 171 ? 3.165 10.022 2.337 1.00 90.25 171 LYS A CA 1
ATOM 1384 C C . LYS A 1 171 ? 1.748 10.298 2.827 1.00 90.25 171 LYS A C 1
ATOM 1386 O O . LYS A 1 171 ? 1.468 10.119 4.013 1.00 90.25 171 LYS A O 1
ATOM 1391 N N . GLU A 1 172 ? 0.852 10.733 1.944 1.00 90.06 172 GLU A N 1
ATOM 1392 C CA . GLU A 1 172 ? -0.544 10.964 2.317 1.00 90.06 172 GLU A CA 1
ATOM 1393 C C . GLU A 1 172 ? -1.241 9.651 2.701 1.00 90.06 172 GLU A C 1
ATOM 1395 O O . GLU A 1 172 ? -1.921 9.606 3.728 1.00 90.06 172 GLU A O 1
ATOM 1400 N N . LYS A 1 173 ? -1.005 8.561 1.956 1.00 90.12 173 LYS A N 1
ATOM 1401 C CA . LYS A 1 173 ? -1.499 7.216 2.297 1.00 90.12 173 LYS A CA 1
ATOM 1402 C C . LYS A 1 173 ? -1.033 6.786 3.680 1.00 90.12 173 LYS A C 1
ATOM 1404 O O . LYS A 1 173 ? -1.861 6.401 4.501 1.00 90.12 173 LYS A O 1
ATOM 1409 N N . GLU A 1 174 ? 0.265 6.883 3.959 1.00 90.56 174 GLU A N 1
ATOM 1410 C CA . GLU A 1 174 ? 0.815 6.545 5.274 1.00 90.56 174 GLU A CA 1
ATOM 1411 C C . GLU A 1 174 ? 0.178 7.380 6.388 1.00 90.56 174 GLU A C 1
ATOM 1413 O O . GLU A 1 174 ? -0.173 6.846 7.441 1.00 90.56 174 GLU A O 1
ATOM 1418 N N . SER A 1 175 ? -0.002 8.684 6.159 1.00 91.06 175 SER A N 1
ATOM 1419 C CA . SER A 1 175 ? -0.645 9.573 7.125 1.00 91.06 175 SER A CA 1
ATOM 1420 C C . SER A 1 175 ? -2.098 9.179 7.390 1.00 91.06 175 SER A C 1
ATOM 1422 O O . SER A 1 175 ? -2.515 9.160 8.546 1.00 91.06 175 SER A O 1
ATOM 1424 N N . LEU A 1 176 ? -2.871 8.855 6.349 1.00 92.06 176 LEU A N 1
ATOM 1425 C CA . LEU A 1 176 ? -4.262 8.423 6.497 1.00 92.06 176 LEU A CA 1
ATOM 1426 C C . LEU A 1 176 ? -4.365 7.074 7.203 1.00 92.06 176 LEU A C 1
ATOM 1428 O O . LEU A 1 176 ? -5.201 6.931 8.087 1.00 92.06 176 LEU A O 1
ATOM 1432 N N . VAL A 1 177 ? -3.512 6.105 6.858 1.00 91.88 177 VAL A N 1
ATOM 1433 C CA . VAL A 1 177 ? -3.476 4.793 7.526 1.00 91.88 177 VAL A CA 1
ATOM 1434 C C . VAL A 1 177 ? -3.195 4.960 9.017 1.00 91.88 177 VAL A C 1
ATOM 1436 O O . VAL A 1 177 ? -3.903 4.379 9.840 1.00 91.88 177 VAL A O 1
ATOM 1439 N N . ARG A 1 178 ? -2.224 5.809 9.380 1.00 93.38 178 ARG A N 1
ATOM 1440 C CA . ARG A 1 178 ? -1.959 6.1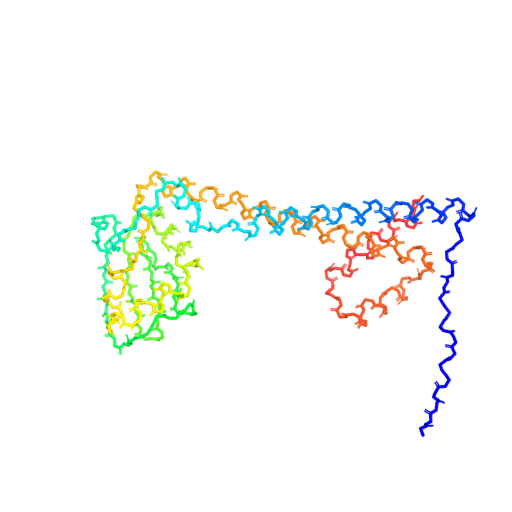41 10.787 1.00 93.38 178 ARG A CA 1
ATOM 1441 C C . ARG A 1 178 ? -3.169 6.790 11.453 1.00 93.38 178 ARG A C 1
ATOM 1443 O O . ARG A 1 178 ? -3.545 6.369 12.537 1.00 93.38 178 ARG A O 1
ATOM 1450 N N . GLU A 1 179 ? -3.818 7.760 10.805 1.00 94.88 179 GLU A N 1
ATOM 1451 C CA . GLU A 1 179 ? -4.999 8.429 11.370 1.00 94.88 179 GLU A CA 1
ATOM 1452 C C . GLU A 1 179 ? -6.196 7.476 11.548 1.00 94.88 179 GLU A C 1
ATOM 1454 O O . GLU A 1 179 ? -6.947 7.592 12.522 1.00 94.88 179 GLU A O 1
ATOM 1459 N N . ILE A 1 180 ? -6.376 6.529 10.624 1.00 95.06 180 ILE A N 1
ATOM 1460 C CA . ILE A 1 180 ? -7.401 5.483 10.702 1.00 95.06 180 ILE A CA 1
ATOM 1461 C C . ILE A 1 180 ? -7.127 4.582 11.902 1.00 95.06 180 ILE A C 1
ATOM 1463 O O . ILE A 1 180 ? -8.017 4.441 12.737 1.00 95.06 180 ILE A O 1
ATOM 1467 N N . GLN A 1 181 ? -5.906 4.053 12.032 1.00 95.69 181 GLN A N 1
ATOM 1468 C CA . GLN A 1 181 ? -5.526 3.216 13.174 1.00 95.69 181 GLN A CA 1
ATOM 1469 C C . GLN A 1 181 ? -5.657 3.981 14.495 1.00 95.69 181 GLN A C 1
ATOM 1471 O O . GLN A 1 181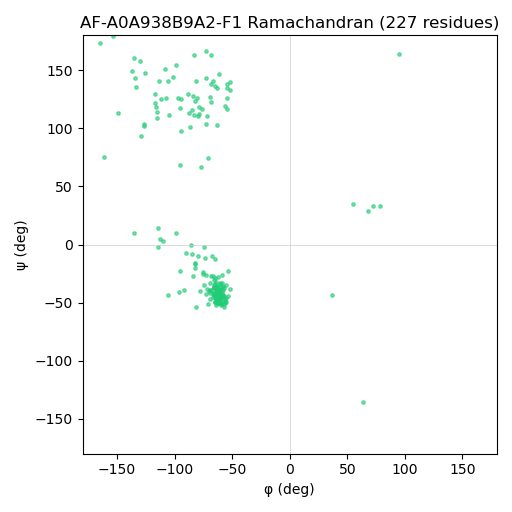 ? -6.164 3.454 15.482 1.00 95.69 181 GLN A O 1
ATOM 1476 N N . ASP A 1 182 ? -5.262 5.254 14.516 1.00 96.06 182 ASP A N 1
ATOM 1477 C CA . ASP A 1 182 ? -5.389 6.089 15.704 1.00 96.06 182 ASP A CA 1
ATOM 1478 C C . ASP A 1 182 ? -6.845 6.286 16.127 1.00 96.06 182 ASP A C 1
ATOM 1480 O O . ASP A 1 182 ? -7.148 6.280 17.326 1.00 96.06 182 ASP A O 1
ATOM 1484 N N . THR A 1 183 ? -7.731 6.473 15.146 1.00 96.19 183 THR A N 1
ATOM 1485 C CA . THR A 1 183 ? -9.173 6.626 15.355 1.00 96.19 183 THR A CA 1
ATOM 1486 C C . THR A 1 183 ? -9.805 5.302 15.797 1.00 96.19 183 THR A C 1
ATOM 1488 O O . THR A 1 183 ? -10.641 5.320 16.696 1.00 96.19 183 THR A O 1
ATOM 1491 N N . ASP A 1 184 ? -9.380 4.172 15.226 1.00 97.06 184 ASP A N 1
ATOM 1492 C CA . ASP A 1 184 ? -9.798 2.814 15.607 1.00 97.06 184 ASP A CA 1
ATOM 1493 C C . ASP A 1 184 ? -9.459 2.513 17.071 1.00 97.06 184 ASP A C 1
ATOM 1495 O O . ASP A 1 184 ? -10.346 2.262 17.884 1.00 97.06 184 ASP A O 1
ATOM 1499 N N . ASN A 1 185 ? -8.198 2.728 17.454 1.00 96.56 185 ASN A N 1
ATOM 1500 C CA . ASN A 1 185 ? -7.735 2.521 18.825 1.00 96.56 185 ASN A CA 1
ATOM 1501 C C . ASN A 1 185 ? -8.477 3.416 19.835 1.00 96.56 185 ASN A C 1
ATOM 1503 O O . ASN A 1 185 ? -8.693 3.037 20.988 1.00 96.56 185 ASN A O 1
ATOM 1507 N N . LEU A 1 186 ? -8.862 4.631 19.420 1.00 96.38 186 LEU A N 1
ATOM 1508 C CA . LEU A 1 186 ? -9.660 5.537 20.248 1.00 96.38 186 LEU A CA 1
ATOM 1509 C C . LEU A 1 186 ? -11.108 5.055 20.397 1.00 96.38 186 LEU A C 1
ATOM 1511 O O . LEU A 1 186 ? -11.687 5.191 21.478 1.00 96.38 186 LEU A O 1
ATOM 1515 N N . ILE A 1 187 ? -11.696 4.506 19.332 1.00 95.94 187 ILE A N 1
ATOM 1516 C CA . ILE A 1 187 ? -13.020 3.884 19.383 1.00 95.94 187 ILE A CA 1
ATOM 1517 C C . ILE A 1 187 ? -12.989 2.706 20.352 1.00 95.94 187 ILE A C 1
ATOM 1519 O O . ILE A 1 187 ? -13.821 2.678 21.255 1.00 95.94 187 ILE A O 1
ATOM 1523 N N . ASP A 1 188 ? -12.008 1.811 20.244 1.00 96.19 188 ASP A N 1
ATOM 1524 C CA . ASP A 1 188 ? -11.854 0.674 21.157 1.00 96.19 188 ASP A CA 1
ATOM 1525 C C . ASP A 1 188 ? -11.753 1.127 22.617 1.00 96.19 188 ASP A C 1
ATOM 1527 O O . ASP A 1 188 ? -12.512 0.666 23.472 1.00 96.19 188 ASP A O 1
ATOM 1531 N N . ALA A 1 189 ? -10.894 2.110 22.903 1.00 95.62 189 ALA A N 1
ATOM 1532 C CA . ALA A 1 189 ? -10.765 2.691 24.236 1.00 95.62 189 ALA A CA 1
ATOM 1533 C C . ALA A 1 189 ? -12.103 3.238 24.773 1.00 95.62 189 ALA A C 1
ATOM 1535 O O . ALA A 1 189 ? -12.497 2.953 25.910 1.00 95.62 189 ALA A O 1
ATOM 1536 N N . LYS A 1 190 ? -12.845 3.997 23.958 1.00 94.00 190 LYS A N 1
ATOM 1537 C CA . LYS A 1 190 ? -14.154 4.541 24.351 1.00 94.00 190 LYS A CA 1
ATOM 1538 C C . LYS A 1 190 ? -15.224 3.457 24.478 1.00 94.00 190 LYS A C 1
ATOM 1540 O O . LYS A 1 190 ? -16.071 3.564 25.363 1.00 94.00 190 LY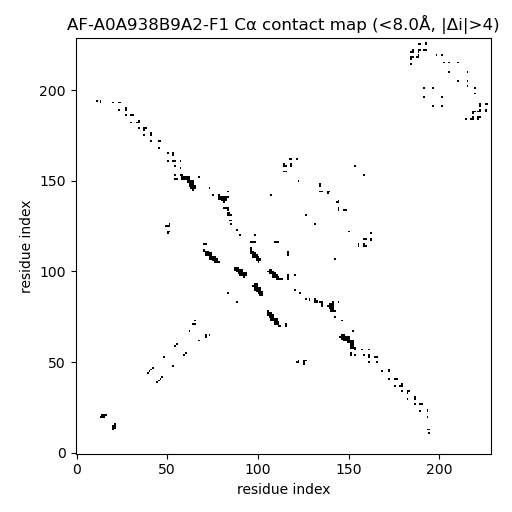S A O 1
ATOM 1545 N N . VAL A 1 191 ? -15.177 2.401 23.666 1.00 93.50 191 VAL A N 1
ATOM 1546 C CA . VAL A 1 191 ? -16.047 1.225 23.796 1.00 93.50 191 VAL A CA 1
ATOM 1547 C C . VAL A 1 191 ? -15.774 0.535 25.129 1.00 93.50 191 VAL A C 1
ATOM 1549 O O . VAL A 1 191 ? -16.708 0.329 25.900 1.00 93.50 191 VAL A O 1
ATOM 1552 N N . PHE A 1 192 ? -14.517 0.260 25.476 1.00 92.88 192 PHE A N 1
ATOM 1553 C CA . PHE A 1 192 ? -14.179 -0.344 26.766 1.00 92.88 192 PHE A CA 1
ATOM 1554 C C . PHE A 1 192 ? -14.651 0.504 27.950 1.00 92.88 192 PHE A C 1
ATOM 1556 O O . PHE A 1 192 ? -15.245 -0.033 28.887 1.00 92.88 192 PHE A O 1
ATOM 1563 N N . ARG A 1 193 ? -14.504 1.833 27.876 1.00 90.06 193 ARG A N 1
ATOM 1564 C CA . ARG A 1 193 ? -15.062 2.767 28.868 1.00 90.06 193 ARG A CA 1
ATOM 1565 C C . ARG A 1 193 ? -16.591 2.693 28.941 1.00 90.06 193 ARG A C 1
ATOM 1567 O O . ARG A 1 193 ? -17.147 2.623 30.037 1.00 90.06 193 ARG A O 1
ATOM 1574 N N . LEU A 1 194 ? -17.272 2.696 27.796 1.00 89.06 194 LEU A N 1
ATOM 1575 C CA . LEU A 1 194 ? -18.734 2.646 27.721 1.00 89.06 194 LEU A CA 1
ATOM 1576 C C . LEU A 1 194 ? -19.289 1.341 28.292 1.00 89.06 194 LEU A C 1
ATOM 1578 O O . LEU A 1 194 ? -20.336 1.355 28.931 1.00 89.06 194 LEU A O 1
ATOM 1582 N N . TYR A 1 195 ? -18.584 0.224 28.109 1.00 88.31 195 TYR A N 1
ATOM 1583 C CA . TYR A 1 195 ? -18.952 -1.054 28.715 1.00 88.31 195 TYR A CA 1
ATOM 1584 C C . TYR A 1 195 ? -18.470 -1.187 30.165 1.00 88.31 195 TYR A C 1
ATOM 1586 O O . TYR A 1 195 ? -19.067 -1.949 30.923 1.00 88.31 195 TYR A O 1
ATOM 1594 N N . GLY A 1 196 ? -17.534 -0.342 30.603 1.00 88.31 196 GLY A N 1
ATOM 1595 C CA . GLY A 1 196 ? -17.037 -0.289 31.978 1.00 88.31 196 GLY A CA 1
ATOM 1596 C C . GLY A 1 196 ? -16.040 -1.398 32.291 1.00 88.31 196 GLY A C 1
ATOM 1597 O O . GLY A 1 196 ? -16.042 -1.890 33.413 1.00 88.31 196 GLY A O 1
ATOM 1598 N N . LEU A 1 197 ? -15.250 -1.807 31.296 1.00 91.50 197 LEU A N 1
ATOM 1599 C CA . LEU A 1 197 ? -14.234 -2.841 31.468 1.00 91.50 197 LEU A CA 1
ATOM 1600 C C . LEU A 1 197 ? -13.047 -2.305 32.267 1.00 91.50 197 LEU A C 1
ATOM 1602 O O . LEU A 1 197 ? -12.624 -1.161 32.082 1.00 91.50 197 LEU A O 1
ATOM 1606 N N . GLU A 1 198 ? -12.486 -3.169 33.104 1.00 93.38 198 GLU A N 1
ATOM 1607 C CA . GLU A 1 198 ? -11.228 -2.938 33.808 1.00 93.38 198 GLU A CA 1
ATOM 1608 C C . GLU A 1 198 ? -10.024 -3.290 32.922 1.00 93.38 198 GLU A C 1
ATOM 1610 O O . GLU A 1 198 ? -10.138 -3.999 31.918 1.00 93.38 198 GLU A O 1
ATOM 1615 N N . ARG A 1 199 ? -8.832 -2.811 33.295 1.00 93.62 199 ARG A N 1
ATOM 1616 C CA . ARG A 1 199 ? -7.608 -2.983 32.498 1.00 93.62 199 ARG A CA 1
ATOM 1617 C C . ARG A 1 199 ? -7.335 -4.451 32.160 1.00 93.62 199 ARG A C 1
ATOM 1619 O O . ARG A 1 199 ? -6.993 -4.772 31.025 1.00 93.62 199 ARG A O 1
ATOM 1626 N N . GLU A 1 200 ? -7.476 -5.339 33.136 1.00 94.31 200 GLU A N 1
ATOM 1627 C CA . GLU A 1 200 ? -7.247 -6.776 32.995 1.00 94.31 200 GLU A CA 1
ATOM 1628 C C . GLU A 1 200 ? -8.249 -7.421 32.024 1.00 94.31 200 GLU A C 1
ATOM 1630 O O . GLU A 1 200 ? -7.886 -8.304 31.239 1.00 94.31 200 GLU A O 1
ATOM 1635 N N . GLU A 1 201 ? -9.500 -6.956 32.036 1.00 93.62 201 GLU A N 1
ATOM 1636 C CA . GLU A 1 201 ? -10.544 -7.409 31.115 1.00 93.62 201 GLU A CA 1
ATOM 1637 C C . GLU A 1 201 ? -10.246 -6.942 29.688 1.00 93.62 201 GLU A C 1
ATOM 1639 O O . GLU A 1 201 ? -10.345 -7.733 28.751 1.00 93.62 201 GLU A O 1
ATOM 1644 N N . ILE A 1 202 ? -9.798 -5.693 29.526 1.00 93.88 202 ILE A N 1
ATOM 1645 C CA . ILE A 1 202 ? -9.378 -5.139 28.232 1.00 93.88 202 ILE A CA 1
ATOM 1646 C C . ILE A 1 202 ? -8.220 -5.949 27.649 1.00 93.88 202 ILE A C 1
ATOM 1648 O O . ILE A 1 202 ? -8.288 -6.374 26.497 1.00 93.88 202 ILE A O 1
ATOM 1652 N N . VAL A 1 203 ? -7.178 -6.215 28.444 1.00 94.69 203 VAL A N 1
ATOM 1653 C CA . VAL A 1 203 ? -6.033 -7.033 28.008 1.00 94.69 203 VAL A CA 1
ATOM 1654 C C . VAL A 1 203 ? -6.499 -8.415 27.557 1.00 94.69 203 VAL A C 1
ATOM 1656 O O . VAL A 1 203 ? -6.101 -8.868 26.489 1.00 94.69 203 VAL A O 1
ATOM 1659 N N . THR A 1 204 ? -7.401 -9.043 28.315 1.00 94.31 204 THR A N 1
ATOM 1660 C CA . THR A 1 204 ? -7.960 -10.357 27.964 1.00 94.31 204 THR A CA 1
ATOM 1661 C C . THR A 1 204 ? -8.700 -10.325 26.623 1.00 94.31 204 THR A C 1
ATOM 1663 O O . THR A 1 204 ? -8.543 -11.238 25.809 1.00 94.31 204 THR A O 1
ATOM 1666 N N . VAL A 1 205 ? -9.490 -9.277 26.368 1.00 93.25 205 VAL A N 1
ATOM 1667 C CA . VAL A 1 205 ? -10.187 -9.097 25.086 1.00 93.25 205 VAL A CA 1
ATOM 1668 C C . VAL A 1 205 ? -9.180 -8.934 23.948 1.00 93.25 205 VAL A C 1
ATOM 1670 O O . VAL A 1 205 ? -9.262 -9.670 22.966 1.00 93.25 205 VAL A O 1
ATOM 1673 N N . LEU A 1 206 ? -8.202 -8.040 24.090 1.00 93.94 206 LEU A N 1
ATOM 1674 C CA . LEU A 1 206 ? -7.203 -7.764 23.052 1.00 93.94 206 LEU A CA 1
ATOM 1675 C C . LEU A 1 206 ? -6.315 -8.988 22.755 1.00 93.94 206 LEU A C 1
ATOM 1677 O O . LEU A 1 206 ? -6.048 -9.291 21.594 1.00 93.94 206 LEU A O 1
ATOM 1681 N N . ASP A 1 207 ? -5.939 -9.759 23.778 1.00 94.38 207 ASP A N 1
ATOM 1682 C CA . ASP A 1 207 ? -5.234 -11.037 23.609 1.00 94.38 207 ASP A CA 1
ATOM 1683 C C . ASP A 1 207 ? -6.065 -12.052 22.823 1.00 94.38 207 ASP A C 1
ATOM 1685 O O . ASP A 1 207 ? -5.546 -12.751 21.951 1.00 94.38 207 ASP A O 1
ATOM 1689 N N . SER A 1 208 ? -7.371 -12.122 23.096 1.00 94.56 208 SER A N 1
ATOM 1690 C CA . SER A 1 208 ? -8.270 -13.044 22.396 1.00 94.56 208 SER A CA 1
ATOM 1691 C C . SER A 1 208 ? -8.452 -12.700 20.913 1.00 94.56 208 SER A C 1
ATOM 1693 O O . SER A 1 208 ? -8.707 -13.595 20.106 1.00 94.56 208 SER A O 1
ATOM 1695 N N . LEU A 1 209 ? -8.290 -11.422 20.556 1.00 93.00 209 LEU A N 1
ATOM 1696 C CA . LEU A 1 209 ? -8.338 -10.927 19.180 1.00 93.00 209 LEU A CA 1
ATOM 1697 C C . LEU A 1 209 ? -6.989 -11.050 18.457 1.00 93.00 209 LEU A C 1
ATOM 1699 O O . LEU A 1 209 ? -6.932 -10.850 17.246 1.00 93.00 209 LEU A O 1
ATOM 1703 N N . GLY A 1 210 ? -5.916 -11.407 19.172 1.00 93.38 210 GLY A N 1
ATOM 1704 C CA . GLY A 1 210 ? -4.564 -11.448 18.617 1.00 93.38 210 GLY A CA 1
ATOM 1705 C C . GLY A 1 210 ? -4.020 -10.061 18.267 1.00 93.38 210 GLY A C 1
ATOM 1706 O O . GLY A 1 210 ? -3.226 -9.944 17.337 1.00 93.38 210 GLY A O 1
ATOM 1707 N N . THR A 1 211 ? -4.464 -9.019 18.977 1.00 93.12 211 THR A N 1
ATOM 1708 C CA . THR A 1 211 ? -4.028 -7.637 18.754 1.00 93.12 211 THR A CA 1
ATOM 1709 C C . THR A 1 211 ? -2.533 -7.483 19.039 1.00 93.12 211 THR A C 1
ATOM 1711 O O . THR A 1 211 ? -2.033 -7.953 20.062 1.00 93.12 211 THR A O 1
ATOM 1714 N N . GLU A 1 212 ? -1.819 -6.792 18.150 1.00 95.56 212 GLU A N 1
ATOM 1715 C CA . GLU A 1 212 ? -0.385 -6.527 18.295 1.00 95.56 212 GLU A CA 1
ATOM 1716 C C . GLU A 1 212 ? -0.070 -5.704 19.558 1.00 95.56 212 GLU A C 1
ATOM 1718 O O . GLU A 1 212 ? -0.848 -4.841 19.963 1.00 95.56 212 GLU A O 1
ATOM 1723 N N . GLU A 1 213 ? 1.093 -5.938 20.178 1.00 94.69 213 GLU A N 1
ATOM 1724 C CA . GLU A 1 213 ? 1.475 -5.286 21.445 1.00 94.69 213 GLU A CA 1
ATOM 1725 C C . GLU A 1 213 ? 1.561 -3.756 21.347 1.00 94.69 213 GLU A C 1
ATOM 1727 O O . GLU A 1 213 ? 1.217 -3.057 22.302 1.00 94.69 213 GLU A O 1
ATOM 1732 N N . GLU A 1 214 ? 1.985 -3.222 20.199 1.00 94.81 214 GLU A N 1
ATOM 1733 C CA . GLU A 1 214 ? 2.031 -1.775 19.959 1.00 94.81 214 GLU A CA 1
ATOM 1734 C C . GLU A 1 214 ? 0.622 -1.168 19.988 1.00 94.81 214 GLU A C 1
ATOM 1736 O O . GLU A 1 214 ? 0.365 -0.222 20.736 1.00 94.81 214 GLU A O 1
ATOM 1741 N N . ILE A 1 215 ? -0.312 -1.780 19.254 1.00 95.62 215 ILE A N 1
ATOM 1742 C CA . ILE A 1 215 ? -1.720 -1.374 19.195 1.00 95.62 215 ILE A CA 1
ATOM 1743 C C . ILE A 1 215 ? -2.370 -1.511 20.574 1.00 95.62 215 ILE A C 1
ATOM 1745 O O . ILE A 1 215 ? -3.005 -0.578 21.061 1.00 95.62 215 ILE A O 1
ATOM 1749 N N . LYS A 1 216 ? -2.157 -2.644 21.251 1.00 96.25 216 LYS A N 1
ATOM 1750 C CA . LYS A 1 216 ? -2.653 -2.885 22.610 1.00 96.25 216 LYS A CA 1
ATOM 1751 C C . LYS A 1 216 ? -2.187 -1.800 23.579 1.00 96.25 216 LYS A C 1
ATOM 1753 O O . LYS A 1 216 ? -2.987 -1.279 24.354 1.00 96.25 216 LYS A O 1
ATOM 1758 N N . THR A 1 217 ? -0.904 -1.449 23.529 1.00 96.25 217 THR A N 1
ATOM 1759 C CA . THR A 1 217 ? -0.325 -0.406 24.382 1.00 96.25 217 THR A CA 1
ATOM 1760 C C . THR A 1 217 ? -0.960 0.954 24.102 1.00 96.25 217 THR A C 1
ATOM 1762 O O . THR A 1 217 ? -1.307 1.670 25.042 1.00 96.25 217 THR A O 1
ATOM 1765 N N . ASP A 1 218 ? -1.154 1.310 22.831 1.00 97.25 218 ASP A N 1
ATOM 1766 C CA . ASP A 1 218 ? -1.806 2.565 22.453 1.00 97.25 218 ASP A CA 1
ATOM 1767 C C . ASP A 1 218 ? -3.273 2.628 22.914 1.00 97.25 218 ASP A C 1
ATOM 1769 O O . ASP A 1 218 ? -3.676 3.615 23.534 1.00 97.25 218 ASP A O 1
ATOM 1773 N N . ILE A 1 219 ? -4.050 1.556 22.718 1.00 96.94 219 ILE A N 1
ATOM 1774 C CA . ILE A 1 219 ? -5.441 1.461 23.191 1.00 96.94 219 ILE A CA 1
ATOM 1775 C C . ILE A 1 219 ? -5.516 1.634 24.712 1.00 96.94 219 ILE A C 1
ATOM 1777 O O . ILE A 1 219 ? -6.332 2.415 25.200 1.00 96.94 219 ILE A O 1
ATOM 1781 N N . LEU A 1 220 ? -4.652 0.951 25.471 1.00 96.38 220 LEU A N 1
ATOM 1782 C CA . LEU A 1 220 ? -4.613 1.071 26.933 1.00 96.38 220 LEU A CA 1
ATOM 1783 C C . LEU A 1 220 ? -4.264 2.496 27.380 1.00 96.38 220 LEU A C 1
ATOM 1785 O O . LEU A 1 220 ? -4.934 3.035 28.256 1.00 96.38 220 LEU A O 1
ATOM 1789 N N . ASN A 1 221 ? -3.279 3.136 26.744 1.00 96.19 221 ASN A N 1
ATOM 1790 C CA . ASN A 1 221 ? -2.914 4.524 27.041 1.00 96.19 221 ASN A CA 1
ATOM 1791 C C . ASN A 1 221 ? -4.064 5.499 26.735 1.00 96.19 221 ASN A C 1
ATOM 1793 O O . ASN A 1 221 ? -4.293 6.452 27.483 1.00 96.19 221 ASN A O 1
ATOM 1797 N N . LYS A 1 222 ? -4.786 5.291 25.626 1.00 96.19 222 LYS A N 1
ATOM 1798 C CA . LYS A 1 222 ? -5.969 6.087 25.260 1.00 96.19 222 LYS A CA 1
ATOM 1799 C C . LYS A 1 222 ? -7.107 5.865 26.257 1.00 96.19 222 LYS A C 1
ATOM 1801 O O . LYS A 1 222 ? -7.710 6.838 26.701 1.00 96.19 222 LYS A O 1
ATOM 1806 N N . TRP A 1 223 ? -7.354 4.619 26.658 1.00 95.69 223 TRP A N 1
ATOM 1807 C CA . TRP A 1 223 ? -8.355 4.271 27.666 1.00 95.69 223 TRP A CA 1
ATOM 1808 C C . TRP A 1 223 ? -8.053 4.920 29.022 1.00 95.69 223 TRP A C 1
ATOM 1810 O O . TRP A 1 223 ? -8.936 5.558 29.586 1.00 95.69 223 TRP A O 1
ATOM 1820 N N . GLU A 1 224 ? -6.806 4.861 29.500 1.00 93.94 224 GLU A N 1
ATOM 1821 C CA . GLU A 1 224 ? -6.388 5.505 30.755 1.00 93.94 224 GLU A CA 1
ATOM 1822 C C . GLU A 1 224 ? -6.693 7.009 30.748 1.00 93.94 224 GLU A C 1
ATOM 1824 O O . GLU A 1 224 ? -7.373 7.511 31.645 1.00 93.94 224 GLU A O 1
ATOM 1829 N N . ARG A 1 225 ? -6.285 7.720 29.687 1.00 91.81 225 ARG A N 1
ATOM 1830 C CA . ARG A 1 225 ? -6.545 9.164 29.530 1.00 91.81 225 ARG A CA 1
ATOM 1831 C C . ARG A 1 225 ? -8.034 9.501 29.542 1.00 91.81 225 ARG A C 1
ATOM 1833 O O . ARG A 1 225 ? -8.425 10.529 30.082 1.00 91.81 225 ARG A O 1
ATOM 1840 N N . GLU A 1 226 ? -8.855 8.645 28.945 1.00 85.56 226 GLU A N 1
ATOM 1841 C CA . GLU A 1 226 ? -10.310 8.794 28.925 1.00 85.56 226 GLU A CA 1
ATOM 1842 C C . GLU A 1 226 ? -10.954 8.485 30.285 1.00 85.56 226 GLU A C 1
ATOM 1844 O O . GLU A 1 226 ? -12.032 8.995 30.574 1.00 85.56 226 GLU A O 1
ATOM 1849 N N . THR A 1 227 ? -10.331 7.653 31.122 1.00 78.81 227 THR A N 1
ATOM 1850 C CA . THR A 1 227 ? -10.823 7.358 32.480 1.00 78.81 227 THR A CA 1
ATOM 1851 C C . THR A 1 227 ? -10.394 8.384 33.528 1.00 78.81 227 THR A C 1
ATOM 1853 O O . THR A 1 227 ? -11.106 8.565 34.515 1.00 78.81 227 THR A O 1
ATOM 1856 N N . GLU A 1 228 ? -9.265 9.065 33.319 1.00 73.88 228 GLU A N 1
ATOM 1857 C CA . GLU A 1 228 ? -8.751 10.117 34.208 1.00 73.88 228 GLU A CA 1
ATOM 1858 C C . GLU A 1 228 ? -9.405 11.496 33.978 1.00 73.88 228 GLU A C 1
ATOM 1860 O O . GLU A 1 228 ? -9.297 12.368 34.846 1.00 73.88 228 GLU A O 1
ATOM 1865 N N . GLY A 1 229 ? -10.075 11.694 32.833 1.00 57.75 229 GLY A N 1
ATOM 1866 C CA . GLY A 1 229 ? -10.768 12.931 32.433 1.00 57.75 229 GLY A CA 1
ATOM 1867 C C . GLY A 1 229 ? -12.284 12.902 32.617 1.00 57.75 229 GLY A C 1
ATOM 1868 O O . GLY A 1 229 ? -12.803 13.913 33.143 1.00 57.75 229 GLY A O 1
#

Nearest PDB structures (foldseek):
  5uim-assembly1_B  TM=3.796E-01  e=1.613E+00  Salmonella enterica
  5uin-assembly1_B  TM=3.221E-01  e=1.294E+00  Salmonella enterica
  1v5p-assembly1_A  TM=4.562E-01  e=7.542E+00  Mus musculus

Mean predicted aligned error: 9.75 Å

Secondary structure (DSSP, 8-state):
-----PPPP--PPP-TTSHHHHHHHHHHHHHHHHHHHHHHHIIIIITT--HHHHHHHH---EEEGGGGGGGSEEEE---------TT--EEEEEETTEEEEEETTEEEEEE--HHHHHHHHHHHHH--HHHHHHHHHH-SSHHHHHHT-EEE---HHHHHHHHHHHHHHHHHHHHHHHHHHHHHHHHHHHHHHHHT--HHHHHHHHHHHT--HHHHHHHHHHHHHHHH-

Sequence (229 aa):
MRTVYIEPLPIRRIDFTNPVEKSQHDELAALADKMLHLNKRLHNELEQMTFLQICDEINPNRLPLKGMGDRFRIAITDSKRKKLTSQVIETFELGDGELGLKDDKLTARIQADETAISFLRAYLAHIEAETLDTLNAEYPKLEEKIRNLPVPDLTIEEMSQALSRWEEIEKEKESLVREIQDTDNLIDAKVFRLYGLEREEIVTVLDSLGTEEEIKTDILNKWERETEG

pLDDT: mean 82.1, std 14.37, range [40.06, 97.25]

Foldseek 3Di:
DDDDDDPPPPQDDQDCVPPVLVVLVVVLVVLVVVLVVLVCCLVPPQVVDALLVLLVVLPVDWFFPLVVPPQKDKDWDDKDFQADALPQQPWDDPDDQWTWGDGPPTTIIIHHDPLSSVLVVSCSNRPDRVLRVVLRVPPRIPVSSNRRRIDRPDDSVSSVVSVVVNVVSVVVSVVSVVVSLLSVLLSLLSVCVSSVHDLVRLVVVCVVVVHDPVSSVSSSVSNVVVVVD

Solvent-accessible surface area (backbone atoms only — not comparable to full-atom values): 13000 Å² total; per-residue (Å²): 135,85,82,78,83,73,73,82,74,92,70,80,77,85,49,74,84,40,68,66,55,34,50,55,49,55,52,47,52,53,51,52,53,48,45,53,53,51,52,47,46,46,59,64,64,50,69,67,61,42,71,62,55,52,40,37,75,75,35,69,51,65,36,34,41,60,73,54,45,89,58,46,43,75,49,75,76,66,72,92,57,51,75,60,53,91,89,43,70,50,72,45,78,76,58,96,45,29,42,29,38,39,49,104,90,36,50,38,36,37,36,31,53,67,64,58,44,53,42,50,52,56,46,66,76,62,58,56,63,69,60,35,49,49,38,30,73,75,27,65,39,48,62,55,29,58,40,53,34,73,35,67,66,60,53,74,68,54,39,48,51,41,50,53,53,46,53,54,52,52,52,50,49,54,51,49,54,50,52,43,53,55,50,48,35,46,45,53,20,50,48,39,58,73,69,63,59,51,73,70,56,48,50,53,52,40,59,75,71,67,56,52,70,68,58,50,51,52,22,50,55,47,30,50,57,62,72,77,106